Protein AF-0000000072996894 (afdb_homodimer)

Sequence (354 aa):
MKDIQVNTDSSASKKDFYEILLSQVKSICEDQTFWVTNLSNVSSVIYHGLMSLTYFQNKPINWCGFYLTDPKNNQKLILGPFQGKVACTLIPFGKGVCGAAAATRETQLVEDVHQFPGHIACDSASNSEIVVPLVKDDRVLGVLDIDCERTNGFDEEDKKGLEAIVQVIITSCEWPAMKDIQVNTDSSASKKDFYEILLSQVKSICEDQTFWVTNLSNVSSVIYHGLMSLTYFQNKPINWCGFYLTDPKNNQKLILGPFQGKVACTLIPFGKGVCGAAAATRETQLVEDVHQFPGHIACDSASNSEIVVPLVKDDRVLGVLDIDCERTNGFDEEDKKGLEAIVQVIITSCEWPA

Organism: Rhizopus oryzae (NCBI:txid64495)

Solvent-accessible surface area (backbone atoms only — not comparable to full-atom values): 18304 Å² total; per-residue (Å²): 118,81,87,63,74,68,92,82,59,37,79,53,52,66,67,59,46,36,53,50,52,41,52,30,48,49,62,65,28,70,88,41,37,57,42,61,33,44,44,21,37,44,19,20,47,52,46,56,51,50,48,53,26,53,71,22,63,77,33,37,64,58,35,20,26,33,31,26,40,26,88,89,39,84,62,25,32,26,33,36,26,37,34,48,69,67,70,66,53,71,38,45,51,59,43,20,66,62,11,36,9,53,62,70,64,37,68,37,80,37,46,42,42,90,73,39,79,70,48,61,76,80,48,88,64,49,24,9,38,42,24,40,41,36,69,55,97,94,35,66,57,22,31,41,40,37,30,13,50,31,58,58,57,70,52,72,63,51,51,54,40,52,52,54,43,47,53,52,52,63,71,38,34,58,72,84,130,119,82,87,64,74,68,90,81,58,37,78,53,51,65,68,59,47,36,54,50,50,40,51,31,49,50,62,66,28,68,88,40,37,56,42,60,33,44,43,21,37,44,18,20,46,51,45,55,50,50,49,51,25,53,72,22,63,76,34,37,66,59,34,20,25,33,32,27,39,25,91,90,40,84,63,24,31,27,34,36,25,38,32,49,69,67,71,67,53,73,37,46,52,58,43,21,65,64,11,35,9,51,61,68,64,38,68,39,80,38,46,41,43,90,74,38,80,70,48,62,77,82,48,89,64,48,24,8,37,42,24,41,42,36,69,54,95,94,35,64,57,21,30,42,40,36,29,13,50,31,58,59,57,71,52,71,63,52,51,55,40,51,51,54,42,46,51,54,52,64,73,38,33,58,74,84,131

Secondary structure (DSSP, 8-state):
---------TT--HHHHHHHHHHHHHHHHTT--BHHHHHHHHHHHHHHHHHTSHHHHHS-EEEEEEEEEETTEEEEEEEEEEEES---SEEETTSHHHHHHHHHTS-EEES-GGGSTT---S-TT--EEEEEEEEETTEEEEEEEEEESSSS---HHHHHHHHHHHHHHHHHSB---/---------TT--HHHHHHHHHHHHHHHHTT--BHHHHHHHHHHHHHHHHHTSHHHHHS-EEEEEEEEEETTEEEEEEEEEEEES---SEEETTSHHHHHHHHHTS-EEES-GGGSTT---S-TT--EEEEEEEEETTEEEEEEEEEESSSS---HHHHHHHHHHHHHHHHHSB---

Radius of gyration: 19.24 Å; Cα contacts (8 Å, |Δi|>4): 800; chains: 2; bounding box: 41×55×43 Å

Structure (mmCIF, N/CA/C/O backbone):
data_AF-0000000072996894-model_v1
#
loop_
_entity.id
_entity.type
_entity.pdbx_description
1 polymer 'GAF domain-containing protein'
#
loop_
_atom_site.group_PDB
_atom_site.id
_atom_site.type_symbol
_atom_site.label_atom_id
_atom_site.label_alt_id
_atom_site.label_comp_id
_atom_site.label_asym_id
_atom_site.label_entity_id
_atom_site.label_seq_id
_atom_site.pdbx_PDB_ins_code
_atom_site.Cartn_x
_atom_site.Cartn_y
_atom_site.Cartn_z
_atom_site.occupancy
_atom_site.B_iso_or_equiv
_atom_site.auth_seq_id
_atom_site.auth_comp_id
_atom_site.auth_asym_id
_atom_site.auth_atom_id
_atom_site.pdbx_PDB_model_num
ATOM 1 N N . MET A 1 1 ? 4.461 -12.531 14.711 1 46.5 1 MET A N 1
ATOM 2 C CA . MET A 1 1 ? 3.848 -11.234 14.445 1 46.5 1 MET A CA 1
ATOM 3 C C . MET A 1 1 ? 3.838 -10.367 15.695 1 46.5 1 MET A C 1
ATOM 5 O O . MET A 1 1 ? 3.59 -10.859 16.797 1 46.5 1 MET A O 1
ATOM 9 N N . LYS A 1 2 ? 4.547 -9.242 15.602 1 53.16 2 LYS A N 1
ATOM 10 C CA . LYS A 1 2 ? 4.57 -8.391 16.781 1 53.16 2 LYS A CA 1
ATOM 11 C C . LYS A 1 2 ? 3.162 -8.141 17.312 1 53.16 2 LYS A C 1
ATOM 13 O O . LYS A 1 2 ? 2.211 -8.039 16.531 1 53.16 2 LYS A O 1
ATOM 18 N N . ASP A 1 3 ? 2.943 -8.469 18.5 1 56.19 3 ASP A N 1
ATOM 19 C CA . ASP A 1 3 ? 1.695 -8.07 19.156 1 56.19 3 ASP A CA 1
ATOM 20 C C . ASP A 1 3 ? 1.49 -6.559 19.062 1 56.19 3 ASP A C 1
ATOM 22 O O . ASP A 1 3 ? 2.127 -5.797 19.781 1 56.19 3 ASP A O 1
ATOM 26 N N . ILE A 1 4 ? 0.851 -6.074 18.016 1 66.44 4 ILE A N 1
ATOM 27 C CA . ILE A 1 4 ? 0.62 -4.648 17.812 1 66.44 4 ILE A CA 1
ATOM 28 C C . ILE A 1 4 ? -0.694 -4.242 18.484 1 66.44 4 ILE A C 1
ATOM 30 O O . ILE A 1 4 ? -1.734 -4.859 18.25 1 66.44 4 ILE A O 1
ATOM 34 N N . GLN A 1 5 ? -0.557 -3.361 19.438 1 66.62 5 GLN A N 1
ATOM 35 C CA . GLN A 1 5 ? -1.759 -2.822 20.062 1 66.62 5 GLN A CA 1
ATOM 36 C C . GLN A 1 5 ? -2.754 -2.33 19.016 1 66.62 5 GLN A C 1
ATOM 38 O O . GLN A 1 5 ? -2.361 -1.732 18.016 1 66.62 5 GLN A O 1
ATOM 43 N N . VAL A 1 6 ? -3.953 -2.773 19.172 1 70.25 6 VAL A N 1
ATOM 44 C CA . VAL A 1 6 ? -4.977 -2.301 18.25 1 70.25 6 VAL A CA 1
ATOM 45 C C . VAL A 1 6 ? -5.984 -1.431 19 1 70.25 6 VAL A C 1
ATOM 47 O O . VAL A 1 6 ? -6.246 -1.646 20.188 1 70.25 6 VAL A O 1
ATOM 50 N N . ASN A 1 7 ? -6.277 -0.354 18.406 1 74.81 7 ASN A N 1
ATOM 51 C CA . ASN A 1 7 ? -7.348 0.464 18.953 1 74.81 7 ASN A CA 1
ATOM 52 C C . ASN A 1 7 ? -8.68 -0.283 18.969 1 74.81 7 ASN A C 1
ATOM 54 O O . ASN A 1 7 ? -9.234 -0.579 17.906 1 74.81 7 ASN A O 1
ATOM 58 N N . THR A 1 8 ? -9.172 -0.531 20.141 1 78.81 8 THR A N 1
ATOM 59 C CA . THR A 1 8 ? -10.414 -1.294 20.219 1 78.81 8 THR A CA 1
ATOM 60 C C . THR A 1 8 ? -11.578 -0.393 20.625 1 78.81 8 THR A C 1
ATOM 62 O O . THR A 1 8 ? -12.727 -0.825 20.641 1 78.81 8 THR A O 1
ATOM 65 N N . ASP A 1 9 ? -11.234 0.86 20.969 1 89.12 9 ASP A N 1
ATOM 66 C CA . ASP A 1 9 ? -12.281 1.798 21.359 1 89.12 9 ASP A CA 1
ATOM 67 C C . ASP A 1 9 ? -12.633 2.75 20.219 1 89.12 9 ASP A C 1
ATOM 69 O O . ASP A 1 9 ? -11.969 3.766 20.031 1 89.12 9 ASP A O 1
ATOM 73 N N . SER A 1 10 ? -13.734 2.51 19.609 1 92.62 10 SER A N 1
ATOM 74 C CA . SER A 1 10 ? -14.133 3.283 18.438 1 92.62 10 SER A CA 1
ATOM 75 C C . SER A 1 10 ? -14.562 4.691 18.828 1 92.62 10 SER A C 1
ATOM 77 O O . SER A 1 10 ? -14.688 5.57 17.969 1 92.62 10 SER A O 1
ATOM 79 N N . SER A 1 11 ? -14.773 4.91 20.109 1 94 11 SER A N 1
ATOM 80 C CA . SER A 1 11 ? -15.234 6.215 20.578 1 94 11 SER A CA 1
ATOM 81 C C . SER A 1 11 ? -14.117 6.973 21.281 1 94 11 SER A C 1
ATOM 83 O O . SER A 1 11 ? -14.359 7.996 21.922 1 94 11 SER A O 1
ATOM 85 N N . ALA A 1 12 ? -12.938 6.477 21.156 1 93.69 12 ALA A N 1
ATOM 86 C CA . ALA A 1 12 ? -11.805 7.137 21.797 1 93.69 12 ALA A CA 1
ATOM 87 C C . ALA A 1 12 ? -11.648 8.57 21.281 1 93.69 12 ALA A C 1
ATOM 89 O O . ALA A 1 12 ? -12 8.875 20.141 1 93.69 12 ALA A O 1
ATOM 90 N N . SER A 1 13 ? -11.195 9.406 22.203 1 96.06 13 SER A N 1
ATOM 91 C CA . SER A 1 13 ? -10.797 10.727 21.734 1 96.06 13 SER A CA 1
ATOM 92 C C . SER A 1 13 ? -9.656 10.633 20.719 1 96.06 13 SER A C 1
ATOM 94 O O . SER A 1 13 ? -8.875 9.68 20.75 1 96.06 13 SER A O 1
ATOM 96 N N . LYS A 1 14 ? -9.516 11.594 19.875 1 96.5 14 LYS A N 1
ATOM 97 C CA . LYS A 1 14 ? -8.414 11.594 18.922 1 96.5 14 LYS A CA 1
ATOM 98 C C . LYS A 1 14 ? -7.062 11.602 19.641 1 96.5 14 LYS A C 1
ATOM 100 O O . LYS A 1 14 ? -6.113 10.961 19.172 1 96.5 14 LYS A O 1
ATOM 105 N N . LYS A 1 15 ? -7.031 12.344 20.656 1 96.69 15 LYS A N 1
ATOM 106 C CA . LYS A 1 15 ? -5.793 12.383 21.438 1 96.69 15 LYS A CA 1
ATOM 107 C C . LYS A 1 15 ? -5.387 10.984 21.891 1 96.69 15 LYS A C 1
ATOM 109 O O . LYS A 1 15 ? -4.246 10.562 21.688 1 96.69 15 LYS A O 1
ATOM 114 N N . ASP A 1 16 ? -6.32 10.242 22.484 1 96.75 16 ASP A N 1
ATOM 115 C CA . ASP A 1 16 ? -6.059 8.883 22.953 1 96.75 16 ASP A CA 1
ATOM 116 C C . ASP A 1 16 ? -5.742 7.949 21.781 1 96.75 16 ASP A C 1
ATOM 118 O O . ASP A 1 16 ? -4.836 7.121 21.875 1 96.75 16 ASP A O 1
ATOM 122 N N . PHE A 1 17 ? -6.496 8.133 20.797 1 97.25 17 PHE A N 1
ATOM 123 C CA . PHE A 1 17 ? -6.305 7.328 19.594 1 97.25 17 PHE A CA 1
ATOM 124 C C . PHE A 1 17 ? -4.883 7.477 19.062 1 97.25 17 PHE A C 1
ATOM 126 O O . PHE A 1 17 ? -4.215 6.477 18.781 1 97.25 17 PHE A O 1
ATOM 133 N N . TYR A 1 18 ? -4.398 8.672 18.922 1 98.12 18 TYR A N 1
ATOM 134 C CA . TYR A 1 18 ? -3.098 8.914 18.312 1 98.12 18 TYR A CA 1
ATOM 135 C C . TYR A 1 18 ? -1.969 8.469 19.234 1 98.12 18 TYR A C 1
ATOM 137 O O . TYR A 1 18 ? -0.88 8.125 18.766 1 98.12 18 TYR A O 1
ATOM 145 N N . GLU A 1 19 ? -2.217 8.469 20.516 1 97.38 19 GLU A N 1
ATOM 146 C CA . GLU A 1 19 ? -1.221 7.926 21.438 1 97.38 19 GLU A CA 1
ATOM 147 C C . GLU A 1 19 ? -1.005 6.434 21.203 1 97.38 19 GLU A C 1
ATOM 149 O O . GLU A 1 19 ? 0.135 5.965 21.156 1 97.38 19 GLU A O 1
ATOM 154 N N . ILE A 1 20 ? -2.076 5.758 21.062 1 96.81 20 ILE A N 1
ATOM 155 C CA . ILE A 1 20 ? -2.006 4.32 20.797 1 96.81 20 ILE A CA 1
ATOM 156 C C . ILE A 1 20 ? -1.419 4.07 19.422 1 96.81 20 ILE A C 1
ATOM 158 O O . ILE A 1 20 ? -0.559 3.201 19.25 1 96.81 20 ILE A O 1
ATOM 162 N N . LEU A 1 21 ? -1.89 4.832 18.438 1 97.69 21 LEU A N 1
ATOM 163 C CA . LEU A 1 21 ? -1.396 4.688 17.062 1 97.69 21 LEU A CA 1
ATOM 164 C C . LEU A 1 21 ? 0.109 4.93 17 1 97.69 21 LEU A C 1
ATOM 166 O O . LEU A 1 21 ? 0.827 4.219 16.297 1 97.69 21 LEU A O 1
ATOM 170 N N . LEU A 1 22 ? 0.568 5.941 17.703 1 98 22 LEU A N 1
ATOM 171 C CA . LEU A 1 22 ? 1.994 6.246 17.75 1 98 22 LEU A CA 1
ATOM 172 C C . LEU A 1 22 ? 2.783 5.062 18.297 1 98 22 LEU A C 1
ATOM 174 O O . LEU A 1 22 ? 3.842 4.715 17.766 1 98 22 LEU A O 1
ATOM 178 N N . SER A 1 23 ? 2.242 4.488 19.328 1 97.19 23 SER A N 1
ATOM 179 C CA . SER A 1 23 ? 2.887 3.318 19.922 1 97.19 23 SER A CA 1
ATOM 180 C C . SER A 1 23 ? 2.951 2.164 18.922 1 97.19 23 SER A C 1
ATOM 182 O O . SER A 1 23 ? 3.959 1.461 18.844 1 97.19 23 SER A O 1
ATOM 184 N N . GLN A 1 24 ? 1.914 1.978 18.188 1 95.81 24 GLN A N 1
ATOM 185 C CA . GLN A 1 24 ? 1.884 0.942 17.172 1 95.81 24 GLN A CA 1
ATOM 186 C C . GLN A 1 24 ? 2.957 1.185 16.109 1 95.81 24 GLN A C 1
ATOM 188 O O . GLN A 1 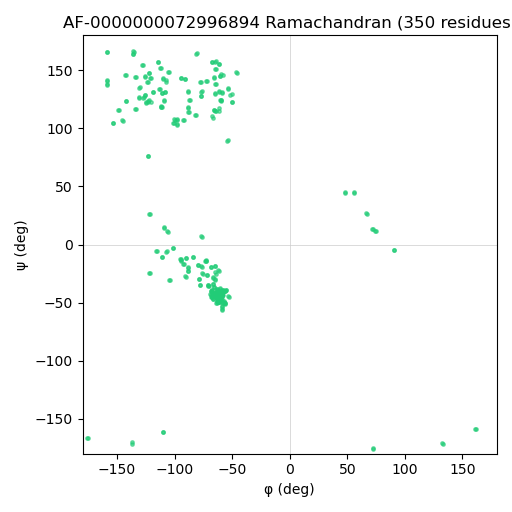24 ? 3.684 0.263 15.727 1 95.81 24 GLN A O 1
ATOM 193 N N . VAL A 1 25 ? 3.037 2.383 15.656 1 97.31 25 VAL A N 1
ATOM 194 C CA . VAL A 1 25 ? 3.992 2.74 14.617 1 97.31 25 VAL A CA 1
ATOM 195 C C . VAL A 1 25 ? 5.418 2.551 15.133 1 97.31 25 VAL A C 1
ATOM 197 O O . VAL A 1 25 ? 6.281 2.047 14.406 1 97.31 25 VAL A O 1
ATOM 200 N N . LYS A 1 26 ? 5.676 2.936 16.375 1 97.31 26 LYS A N 1
ATOM 201 C CA . LYS A 1 26 ? 6.992 2.719 16.969 1 97.31 26 LYS A CA 1
ATOM 202 C C . LYS A 1 26 ? 7.352 1.235 16.984 1 97.31 26 LYS A C 1
ATOM 204 O O . LYS A 1 26 ? 8.492 0.867 16.688 1 97.31 26 LYS A O 1
ATOM 209 N N . SER A 1 27 ? 6.395 0.439 17.312 1 94.88 27 SER A N 1
ATOM 210 C CA . SER A 1 27 ? 6.613 -1.003 17.344 1 94.88 27 SER A CA 1
ATOM 211 C C . SER A 1 27 ? 6.906 -1.549 15.953 1 94.88 27 SER A C 1
ATOM 213 O O . SER A 1 27 ? 7.793 -2.391 15.781 1 94.88 27 SER A O 1
ATOM 215 N N . ILE A 1 28 ? 6.227 -1.102 15.016 1 92.88 28 ILE A N 1
ATOM 216 C CA . ILE A 1 28 ? 6.371 -1.528 13.625 1 92.88 28 ILE A CA 1
ATOM 217 C C . ILE A 1 28 ? 7.762 -1.162 13.109 1 92.88 28 ILE A C 1
ATOM 219 O O . ILE A 1 28 ? 8.406 -1.959 12.43 1 92.88 28 ILE A O 1
ATOM 223 N N . CYS A 1 29 ? 8.266 -0.019 13.5 1 95.44 29 CYS A N 1
ATOM 224 C CA . CYS A 1 29 ? 9.484 0.528 12.914 1 95.44 29 CYS A CA 1
ATOM 225 C C . CYS A 1 29 ? 10.711 0.152 13.742 1 95.44 29 CYS A C 1
ATOM 227 O O . CYS A 1 29 ? 11.844 0.411 13.336 1 95.44 29 CYS A O 1
ATOM 229 N N . GLU A 1 30 ? 10.562 -0.318 14.938 1 93.19 30 GLU A N 1
ATOM 230 C CA . GLU A 1 30 ? 11.648 -0.517 15.891 1 93.19 30 GLU A CA 1
ATOM 231 C C . GLU A 1 30 ? 12.727 -1.428 15.312 1 93.19 30 GLU A C 1
ATOM 233 O O . GLU A 1 30 ? 13.922 -1.15 15.453 1 93.19 30 GLU A O 1
ATOM 238 N N . ASP A 1 31 ? 12.469 -2.506 14.586 1 89.44 31 ASP A N 1
ATOM 239 C CA . ASP A 1 31 ? 13.5 -3.432 14.141 1 89.44 31 ASP A CA 1
ATOM 240 C C . ASP A 1 31 ? 13.516 -3.543 12.617 1 89.44 31 ASP A C 1
ATOM 242 O O . ASP A 1 31 ? 13.906 -4.57 12.062 1 89.44 31 ASP A O 1
ATOM 246 N N . GLN A 1 32 ? 13.094 -2.553 12.023 1 93.75 32 GLN A N 1
ATOM 247 C CA . GLN A 1 32 ? 13.055 -2.514 10.562 1 93.75 32 GLN A CA 1
ATOM 248 C C . GLN A 1 32 ? 13.406 -1.124 10.047 1 93.75 32 GLN A C 1
ATOM 250 O O . GLN A 1 32 ? 12.742 -0.143 10.383 1 93.75 32 GLN A O 1
ATOM 255 N N . THR A 1 33 ? 14.445 -1.079 9.195 1 96.31 33 THR A N 1
ATOM 256 C CA . THR A 1 33 ? 14.891 0.231 8.734 1 96.31 33 THR A CA 1
ATOM 257 C C . THR A 1 33 ? 14.57 0.424 7.254 1 96.31 33 THR A C 1
ATOM 259 O O . THR A 1 33 ? 14.695 1.531 6.727 1 96.31 33 THR A O 1
ATOM 262 N N . PHE A 1 34 ? 14.172 -0.641 6.578 1 97.12 34 PHE A N 1
ATOM 263 C CA . PHE A 1 34 ? 13.836 -0.533 5.16 1 97.12 34 PHE A CA 1
ATOM 264 C C . PHE A 1 34 ? 12.609 0.345 4.961 1 97.12 34 PHE A C 1
ATOM 266 O O . PHE A 1 34 ? 11.5 -0.027 5.355 1 97.12 34 PHE A O 1
ATOM 273 N N . TRP A 1 35 ? 12.75 1.464 4.305 1 97.62 35 TRP A N 1
ATOM 274 C CA . TRP A 1 35 ? 11.758 2.531 4.281 1 97.62 35 TRP A CA 1
ATOM 275 C C . TRP A 1 35 ? 10.492 2.078 3.562 1 97.62 35 TRP A C 1
ATOM 277 O O . TRP A 1 35 ? 9.383 2.447 3.955 1 97.62 35 TRP A O 1
ATOM 287 N N . VAL A 1 36 ? 10.625 1.239 2.535 1 98.25 36 VAL A N 1
ATOM 288 C CA . VAL A 1 36 ? 9.453 0.791 1.796 1 98.25 36 VAL A CA 1
ATOM 289 C C . VAL A 1 36 ? 8.547 -0.026 2.713 1 98.25 36 VAL A C 1
ATOM 291 O O . VAL A 1 36 ? 7.332 0.194 2.752 1 98.25 36 VAL A O 1
ATOM 294 N N . THR A 1 37 ? 9.125 -0.938 3.482 1 98.19 37 THR A N 1
ATOM 295 C CA . THR A 1 37 ? 8.391 -1.792 4.406 1 98.19 37 THR A CA 1
ATOM 296 C C . THR A 1 37 ? 7.695 -0.955 5.477 1 98.19 37 THR A C 1
ATOM 298 O O . THR A 1 37 ? 6.508 -1.141 5.742 1 98.19 37 THR A O 1
ATOM 301 N N . ASN A 1 38 ? 8.445 -0.043 6.043 1 98.12 38 ASN A N 1
ATOM 302 C CA . ASN A 1 38 ? 7.895 0.783 7.113 1 98.12 38 ASN A CA 1
ATOM 303 C C . ASN A 1 38 ? 6.746 1.655 6.609 1 98.12 38 ASN A C 1
ATOM 305 O O . ASN A 1 38 ? 5.695 1.731 7.25 1 98.12 38 ASN A O 1
ATOM 309 N N . LEU A 1 39 ? 6.926 2.287 5.445 1 98.69 39 LEU A N 1
ATOM 310 C CA . LEU A 1 39 ? 5.875 3.137 4.895 1 98.69 39 LEU A CA 1
ATOM 311 C C . LEU A 1 39 ? 4.648 2.312 4.523 1 98.69 39 LEU A C 1
ATOM 313 O O . LEU A 1 39 ? 3.514 2.771 4.68 1 98.69 39 LEU A O 1
ATOM 317 N N . SER A 1 40 ? 4.832 1.076 4.004 1 98.62 40 SER A N 1
ATOM 318 C CA . SER A 1 40 ? 3.725 0.196 3.65 1 98.62 40 SER A CA 1
ATOM 319 C C . SER A 1 40 ? 2.895 -0.166 4.879 1 98.62 40 SER A C 1
ATOM 321 O O . SER A 1 40 ? 1.671 -0.011 4.875 1 98.62 40 SER A O 1
ATOM 323 N N . ASN A 1 41 ? 3.539 -0.586 5.934 1 97.5 41 ASN A N 1
ATOM 324 C CA . ASN A 1 41 ? 2.826 -0.955 7.152 1 97.5 41 ASN A CA 1
ATOM 325 C C . ASN A 1 41 ? 2.205 0.264 7.828 1 97.5 41 ASN A C 1
ATOM 327 O O . ASN A 1 41 ? 1.087 0.192 8.344 1 97.5 41 ASN A O 1
ATOM 331 N N . VAL A 1 42 ? 2.928 1.36 7.84 1 98.25 42 VAL A N 1
ATOM 332 C CA . VAL A 1 42 ? 2.424 2.543 8.531 1 98.25 42 VAL A CA 1
ATOM 333 C C . VAL A 1 42 ? 1.191 3.078 7.805 1 98.25 42 VAL A C 1
ATOM 335 O O . VAL A 1 42 ? 0.217 3.484 8.438 1 98.25 42 VAL A O 1
ATOM 338 N N . SER A 1 43 ? 1.231 3.127 6.434 1 98.56 43 SER A N 1
ATOM 339 C CA . SER A 1 43 ? 0.039 3.547 5.707 1 98.56 43 SER A CA 1
ATOM 340 C C . SER A 1 43 ? -1.165 2.688 6.074 1 98.56 43 SER A C 1
ATOM 342 O O . SER A 1 43 ? -2.273 3.199 6.238 1 98.56 43 SER A O 1
ATOM 344 N N . SER A 1 44 ? -0.918 1.393 6.238 1 97.56 44 SER A N 1
ATOM 345 C CA . SER A 1 44 ? -1.978 0.456 6.598 1 97.56 44 SER A CA 1
ATOM 346 C C . SER A 1 44 ? -2.506 0.732 8 1 97.56 44 SER A C 1
ATOM 348 O O . SER A 1 44 ? -3.717 0.844 8.203 1 97.56 44 SER A O 1
ATOM 350 N N . VAL A 1 45 ? -1.643 0.908 8.922 1 97.19 45 VAL A N 1
ATOM 351 C CA . VAL A 1 45 ? -2.02 1.085 10.32 1 97.19 45 VAL A CA 1
ATOM 352 C C . VAL A 1 45 ? -2.775 2.4 10.492 1 97.19 45 VAL A C 1
ATOM 354 O O . VAL A 1 45 ? -3.771 2.463 11.219 1 97.19 45 VAL A O 1
ATOM 357 N N . ILE A 1 46 ? -2.312 3.447 9.844 1 98.5 46 ILE A N 1
ATOM 358 C CA . ILE A 1 46 ? -2.996 4.734 9.914 1 98.5 46 ILE A CA 1
ATOM 359 C C . ILE A 1 46 ? -4.391 4.613 9.312 1 98.5 46 ILE A C 1
ATOM 361 O O . ILE A 1 46 ? -5.383 4.988 9.938 1 98.5 46 ILE A O 1
ATOM 365 N N . TYR A 1 47 ? -4.492 4.062 8.125 1 98.12 47 TYR A N 1
ATOM 366 C CA . TYR A 1 47 ? -5.734 3.959 7.371 1 98.12 47 TYR A CA 1
ATOM 367 C C . TYR A 1 47 ? -6.789 3.182 8.156 1 98.12 47 TYR A C 1
ATOM 369 O O . TYR A 1 47 ? -7.875 3.697 8.43 1 98.12 47 TYR A O 1
ATOM 377 N N . HIS A 1 48 ? -6.402 1.985 8.523 1 96.62 48 HIS A N 1
ATOM 378 C CA . HIS A 1 48 ? -7.348 1.124 9.227 1 96.62 48 HIS A CA 1
ATOM 379 C C . HIS A 1 48 ? -7.621 1.638 10.641 1 96.62 48 HIS A C 1
ATOM 381 O O . HIS A 1 48 ? -8.734 1.492 11.148 1 96.62 48 HIS A O 1
ATOM 387 N N . GLY A 1 49 ? -6.605 2.201 11.281 1 96.88 49 GLY A N 1
ATOM 388 C CA . GLY A 1 49 ? -6.805 2.826 12.578 1 96.88 49 GLY A CA 1
ATOM 389 C C . GLY A 1 49 ? -7.824 3.949 12.555 1 96.88 49 GLY A C 1
ATOM 390 O O . GLY A 1 49 ? -8.781 3.947 13.328 1 96.88 49 GLY A O 1
ATOM 391 N N . LEU A 1 50 ? -7.633 4.914 11.648 1 97.81 50 LEU A N 1
ATOM 392 C CA . LEU A 1 50 ? -8.562 6.031 11.539 1 97.81 50 LEU A CA 1
ATOM 393 C C . LEU A 1 50 ? -9.977 5.539 11.234 1 97.81 50 LEU A C 1
ATOM 395 O O . LEU A 1 50 ? -10.945 6.008 11.836 1 97.81 50 LEU A O 1
ATOM 399 N N . MET A 1 51 ? -10.078 4.555 10.375 1 96.06 51 MET A N 1
ATOM 400 C CA . MET A 1 51 ? -11.375 4.043 9.945 1 96.06 51 MET A CA 1
ATOM 401 C C . MET A 1 51 ? -12.086 3.326 11.094 1 96.06 51 MET A C 1
ATOM 403 O O . MET A 1 51 ? -13.289 3.088 11.023 1 96.06 51 MET A O 1
ATOM 407 N N . SER A 1 52 ? -11.352 2.926 12.102 1 95.44 52 SER A N 1
ATOM 408 C CA . SER A 1 52 ? -11.945 2.236 13.242 1 95.44 52 SER A CA 1
ATOM 409 C C . SER A 1 52 ? -12.664 3.213 14.164 1 95.44 52 SER A C 1
ATOM 411 O O . SER A 1 52 ? -13.453 2.803 15.023 1 95.44 52 SER A O 1
ATOM 413 N N . LEU A 1 53 ? -12.375 4.516 14.086 1 96.62 53 LEU A N 1
ATOM 414 C CA . LEU A 1 53 ? -13.008 5.539 14.914 1 96.62 53 LEU A CA 1
ATOM 415 C C . LEU A 1 53 ? -14.414 5.863 14.398 1 96.62 53 LEU A C 1
ATOM 417 O O . LEU A 1 53 ? -14.617 5.977 13.188 1 96.62 53 LEU A O 1
ATOM 421 N N . THR A 1 54 ? -15.328 6.039 15.312 1 96.75 54 THR A N 1
ATOM 422 C CA . THR A 1 54 ? -16.688 6.422 14.953 1 96.75 54 THR A CA 1
ATOM 423 C C . THR A 1 54 ? -16.688 7.711 14.141 1 96.75 54 THR A C 1
ATOM 425 O O . THR A 1 54 ? -17.469 7.848 13.195 1 96.75 54 THR A O 1
ATOM 428 N N . TYR A 1 55 ? -15.852 8.609 14.523 1 96.25 55 TYR A N 1
ATOM 429 C CA . TYR A 1 55 ? -15.758 9.875 13.797 1 96.25 55 TYR A CA 1
ATOM 430 C C . TYR A 1 55 ? -15.516 9.641 12.312 1 96.25 55 TYR A C 1
ATOM 432 O O . TYR A 1 55 ? -16.219 10.188 11.469 1 96.25 55 TYR A O 1
ATOM 440 N N . PHE A 1 56 ? -14.648 8.766 11.984 1 96.94 56 PHE A N 1
ATOM 441 C CA . PHE A 1 56 ? -14.25 8.57 10.602 1 96.94 56 PHE A CA 1
ATOM 442 C C . PHE A 1 56 ? -15.141 7.531 9.922 1 96.94 56 PHE A C 1
ATOM 444 O O . PHE A 1 56 ? -15.102 7.371 8.703 1 96.94 56 PHE A O 1
ATOM 451 N N . GLN A 1 57 ? -15.883 6.867 10.656 1 95.38 57 GLN A N 1
ATOM 452 C CA . GLN A 1 57 ? -16.953 6.082 10.047 1 95.38 57 GLN A CA 1
ATOM 453 C C . GLN A 1 57 ? -18 6.984 9.414 1 95.38 57 GLN A C 1
ATOM 455 O O . GLN A 1 57 ? -18.625 6.613 8.414 1 95.38 57 GLN A O 1
ATOM 460 N N . ASN A 1 58 ? -18.141 8.188 9.961 1 95.94 58 ASN A N 1
ATOM 461 C CA . ASN A 1 58 ? -19.078 9.172 9.438 1 95.94 58 ASN A CA 1
ATOM 462 C C . ASN A 1 58 ? -18.422 10.078 8.398 1 95.94 58 ASN A C 1
ATOM 464 O O . ASN A 1 58 ? -19.109 10.664 7.555 1 95.94 58 ASN A O 1
ATOM 468 N N . LYS A 1 59 ? -17.125 10.258 8.5 1 97.25 59 LYS A N 1
ATOM 469 C CA . LYS A 1 59 ? -16.297 10.961 7.531 1 97.25 59 LYS A CA 1
ATOM 470 C C . LYS A 1 59 ? -15.172 10.07 7.027 1 97.25 59 LYS A C 1
ATOM 472 O O . LYS A 1 59 ? -14 10.297 7.352 1 97.25 59 LYS A O 1
ATOM 477 N N . PRO A 1 60 ? -15.469 9.172 6.188 1 97 60 PRO A N 1
ATOM 478 C CA . PRO A 1 60 ? -14.547 8.078 5.852 1 97 60 PRO A CA 1
ATOM 479 C C . PRO A 1 60 ? -13.273 8.57 5.176 1 97 60 PRO A C 1
ATOM 481 O O . PRO A 1 60 ? -13.32 9.461 4.324 1 97 60 PRO A O 1
ATOM 484 N N . ILE A 1 61 ? -12.227 7.961 5.613 1 97.31 61 ILE A N 1
ATOM 485 C CA . ILE A 1 61 ? -10.953 8.109 4.922 1 97.31 61 ILE A CA 1
ATOM 486 C C . ILE A 1 61 ? -10.945 7.258 3.654 1 97.31 61 ILE A C 1
ATOM 488 O O . ILE A 1 61 ? -11.32 6.082 3.688 1 97.31 61 ILE A O 1
ATOM 492 N N . ASN A 1 62 ? -10.555 7.852 2.535 1 95.88 62 ASN A N 1
ATOM 493 C CA . ASN A 1 62 ? -10.57 7.055 1.314 1 95.88 62 ASN A CA 1
ATOM 494 C C . ASN A 1 62 ? -9.164 6.852 0.756 1 95.88 62 ASN A C 1
ATOM 496 O O . ASN A 1 62 ? -8.969 6.078 -0.182 1 95.88 62 ASN A O 1
ATOM 500 N N . TRP A 1 63 ? -8.203 7.504 1.381 1 97.62 63 TRP A N 1
ATOM 501 C CA . TRP A 1 63 ? -6.832 7.336 0.905 1 97.62 63 TRP A CA 1
ATOM 502 C C . TRP A 1 63 ? -5.828 7.695 1.996 1 97.62 63 TRP A C 1
ATOM 504 O O . TRP A 1 63 ? -6.008 8.688 2.711 1 97.62 63 TRP A O 1
ATOM 514 N N . CYS A 1 64 ? -4.777 6.953 2.164 1 98.38 64 CYS A N 1
ATOM 515 C CA . CYS A 1 64 ? -3.682 7.191 3.096 1 98.38 64 CYS A CA 1
ATOM 516 C C . CYS A 1 64 ? -2.369 6.645 2.547 1 98.38 64 CYS A C 1
ATOM 518 O O . CYS A 1 64 ? -2.238 5.441 2.328 1 98.38 64 CYS A O 1
ATOM 520 N N . GLY A 1 65 ? -1.474 7.512 2.316 1 98.5 65 GLY A N 1
ATOM 521 C CA . GLY A 1 65 ? -0.21 7 1.81 1 98.5 65 GLY A CA 1
ATOM 522 C C . GLY A 1 65 ? 0.848 8.078 1.65 1 98.5 65 GLY A C 1
ATOM 523 O O . GLY A 1 65 ? 0.746 9.148 2.25 1 98.5 65 GLY A O 1
ATOM 524 N N . PHE A 1 66 ? 1.871 7.715 0.946 1 98.81 66 PHE A N 1
ATOM 525 C CA . PHE A 1 66 ? 3.066 8.547 0.891 1 98.81 66 PHE A CA 1
ATOM 526 C C . PHE A 1 66 ? 3.41 8.906 -0.55 1 98.81 66 PHE A C 1
ATOM 528 O O . PHE A 1 66 ? 3.258 8.078 -1.454 1 98.81 66 PHE A O 1
ATOM 535 N N . TYR A 1 67 ? 3.781 10.039 -0.738 1 98.38 67 TYR A N 1
ATOM 536 C CA . TYR A 1 67 ? 4.59 10.438 -1.883 1 98.38 67 TYR A CA 1
ATOM 537 C C . TYR A 1 67 ? 6.023 10.734 -1.459 1 98.38 67 TYR A C 1
ATOM 539 O O . TYR A 1 67 ? 6.258 11.328 -0.402 1 98.38 67 TYR A O 1
ATOM 547 N N . LEU A 1 68 ? 6.918 10.352 -2.275 1 98.44 68 LEU A N 1
ATOM 548 C CA . LEU A 1 68 ? 8.336 10.547 -1.983 1 98.44 68 LEU A CA 1
ATOM 549 C C . LEU A 1 68 ? 8.953 11.547 -2.951 1 98.44 68 LEU A C 1
ATOM 551 O O . LEU A 1 68 ? 8.469 11.719 -4.074 1 98.44 68 LEU A O 1
ATOM 555 N N . THR A 1 69 ? 9.969 12.227 -2.482 1 98.19 69 THR A N 1
ATOM 556 C CA . THR A 1 69 ? 10.75 12.992 -3.449 1 98.19 69 THR A CA 1
ATOM 557 C C . THR A 1 69 ? 11.344 12.07 -4.512 1 98.19 69 THR A C 1
ATOM 559 O O . THR A 1 69 ? 12.008 11.078 -4.188 1 98.19 69 THR A O 1
ATOM 562 N N . ASP A 1 70 ? 11.031 12.406 -5.746 1 96.75 70 ASP A N 1
ATOM 563 C CA . ASP A 1 70 ? 11.484 11.602 -6.875 1 96.75 70 ASP A CA 1
ATOM 564 C C . ASP A 1 70 ? 13.008 11.547 -6.93 1 96.75 70 ASP A C 1
ATOM 566 O O . ASP A 1 70 ? 13.672 12.578 -7.027 1 96.75 70 ASP A O 1
ATOM 570 N N . PRO A 1 71 ? 13.508 10.344 -6.922 1 92.31 71 PRO A N 1
ATOM 571 C CA . PRO A 1 71 ? 14.969 10.234 -6.977 1 92.31 71 PRO A CA 1
ATOM 572 C C . PRO A 1 71 ? 15.555 10.812 -8.266 1 92.31 71 PRO A C 1
ATOM 574 O O . PRO A 1 71 ? 16.719 11.203 -8.289 1 92.31 71 PRO A O 1
ATOM 577 N N . LYS A 1 72 ? 14.781 10.906 -9.281 1 94.44 72 LYS A N 1
ATOM 578 C CA . LYS A 1 72 ? 15.266 11.391 -10.57 1 94.44 72 LYS A CA 1
ATOM 579 C C . LYS A 1 72 ? 15.055 12.898 -10.703 1 94.44 72 LYS A C 1
ATOM 581 O O . LYS A 1 72 ? 15.617 13.523 -11.609 1 94.44 72 LYS A O 1
ATOM 586 N N . ASN A 1 73 ? 14.234 13.453 -9.906 1 96.38 73 ASN A N 1
ATOM 587 C CA . ASN A 1 73 ? 13.898 14.867 -9.93 1 96.38 73 ASN A CA 1
ATOM 588 C C . ASN A 1 73 ? 13.453 15.359 -8.555 1 96.38 73 ASN A C 1
ATOM 590 O O . ASN A 1 73 ? 12.305 15.164 -8.156 1 96.38 73 ASN A O 1
ATOM 594 N N . ASN A 1 74 ? 14.305 16.062 -7.895 1 96.06 74 ASN A N 1
ATOM 595 C CA . ASN A 1 74 ? 14.062 16.422 -6.496 1 96.06 74 ASN A CA 1
ATOM 596 C C . ASN A 1 74 ? 13.047 17.547 -6.371 1 96.06 74 ASN A C 1
ATOM 598 O O . ASN A 1 74 ? 12.812 18.062 -5.273 1 96.06 74 ASN A O 1
ATOM 602 N N . GLN A 1 75 ? 12.414 17.969 -7.461 1 97.56 75 GLN A N 1
ATOM 603 C CA . GLN A 1 75 ? 11.359 18.969 -7.441 1 97.56 75 GLN A CA 1
ATOM 604 C C . GLN A 1 75 ? 10 18.344 -7.75 1 97.56 75 GLN A C 1
ATOM 606 O O . GLN A 1 75 ? 9.055 19.047 -8.117 1 97.56 75 GLN A O 1
ATOM 611 N N . LYS A 1 76 ? 10 17.031 -7.668 1 97.88 76 LYS A N 1
ATOM 612 C CA . LYS A 1 76 ? 8.766 16.297 -7.879 1 97.88 76 LYS A CA 1
ATOM 613 C C . LYS A 1 76 ? 8.57 15.234 -6.809 1 97.88 76 LYS A C 1
ATOM 615 O O . LYS A 1 76 ? 9.539 14.664 -6.305 1 97.88 76 LYS A O 1
ATOM 620 N N . LEU A 1 77 ? 7.344 15.078 -6.48 1 97.69 77 LEU A N 1
ATOM 621 C CA . LEU A 1 77 ? 6.926 13.93 -5.676 1 97.69 77 LEU A CA 1
ATOM 622 C C . LEU A 1 77 ? 6.527 12.758 -6.562 1 97.69 77 LEU A C 1
ATOM 624 O O . LEU A 1 77 ? 5.918 12.953 -7.617 1 97.69 77 LEU A O 1
ATOM 628 N N . ILE A 1 78 ? 6.863 11.586 -6.129 1 97.81 78 ILE A N 1
ATOM 629 C CA . ILE A 1 78 ? 6.477 10.359 -6.82 1 97.81 78 ILE A CA 1
ATOM 630 C C . ILE A 1 78 ? 5.754 9.43 -5.852 1 97.81 78 ILE A C 1
ATOM 632 O O . ILE A 1 78 ? 6.121 9.336 -4.676 1 97.81 78 ILE A O 1
ATOM 636 N N . LEU A 1 79 ? 4.797 8.734 -6.363 1 97.81 79 LEU A N 1
ATOM 637 C CA . LEU A 1 79 ? 3.904 7.941 -5.527 1 97.81 79 LEU A CA 1
ATOM 638 C C . LEU A 1 79 ? 4.668 6.812 -4.844 1 97.81 79 LEU A C 1
ATOM 640 O O . LEU A 1 79 ? 5.441 6.102 -5.484 1 97.81 79 LEU A O 1
ATOM 644 N N . GLY A 1 80 ? 4.48 6.688 -3.498 1 98.5 80 GLY A N 1
ATOM 645 C CA . GLY A 1 80 ? 4.953 5.57 -2.697 1 98.5 80 GLY A CA 1
ATOM 646 C C . GLY A 1 80 ? 3.832 4.684 -2.186 1 98.5 80 GLY A C 1
ATOM 647 O O . GLY A 1 80 ? 2.738 4.668 -2.754 1 98.5 80 GLY A O 1
ATOM 648 N N . PRO A 1 81 ? 4.066 3.875 -1.156 1 98.75 81 PRO A N 1
ATOM 649 C CA . PRO A 1 81 ? 3.059 2.961 -0.613 1 98.75 81 PRO A CA 1
ATOM 650 C C . PRO A 1 81 ? 1.823 3.691 -0.091 1 98.75 81 PRO A C 1
ATOM 652 O O . PRO A 1 81 ? 1.938 4.785 0.467 1 98.75 81 PRO A O 1
ATOM 655 N N . PHE A 1 82 ? 0.645 3.037 -0.268 1 98.5 82 PHE A N 1
ATOM 656 C CA . PHE A 1 82 ? -0.59 3.658 0.197 1 98.5 82 PHE A CA 1
ATOM 657 C C . PHE A 1 82 ? -1.684 2.613 0.387 1 98.5 82 PHE A C 1
ATOM 659 O O . PHE A 1 82 ? -1.512 1.452 0.011 1 98.5 82 PHE A O 1
ATOM 666 N N . GLN A 1 83 ? -2.699 2.986 1.045 1 98.31 83 GLN A N 1
ATOM 667 C CA . GLN A 1 83 ? -3.99 2.311 1.104 1 98.31 83 GLN A CA 1
ATOM 668 C C . GLN A 1 83 ? -5.07 3.129 0.403 1 98.31 83 GLN A C 1
ATOM 670 O O . GLN A 1 83 ? -5.219 4.324 0.663 1 98.31 83 GLN A O 1
ATOM 675 N N . GLY A 1 84 ? -5.816 2.533 -0.452 1 96.94 84 GLY A N 1
ATOM 676 C CA . GLY A 1 84 ? -6.836 3.23 -1.222 1 96.94 84 GLY A CA 1
ATOM 677 C C . GLY A 1 84 ? -6.793 2.904 -2.703 1 96.94 84 GLY A C 1
ATOM 678 O O . GLY A 1 84 ? -6.102 1.972 -3.119 1 96.94 84 GLY A O 1
ATOM 679 N N . LYS A 1 85 ? -7.547 3.627 -3.475 1 94.88 85 LYS A N 1
ATOM 680 C CA . LYS A 1 85 ? -7.609 3.373 -4.91 1 94.88 85 LYS A CA 1
ATOM 681 C C . LYS A 1 85 ? -6.426 4.008 -5.633 1 94.88 85 LYS A C 1
ATOM 683 O O . LYS A 1 85 ? -5.695 4.812 -5.051 1 94.88 85 LYS A O 1
ATOM 688 N N . VAL A 1 86 ? -6.23 3.586 -6.809 1 93.94 86 VAL A N 1
ATOM 689 C CA . VAL A 1 86 ? -5.121 4.008 -7.656 1 93.94 86 VAL A CA 1
ATOM 690 C C . VAL A 1 86 ? -4.98 5.527 -7.605 1 93.94 86 VAL A C 1
ATOM 692 O O . VAL A 1 86 ? -5.98 6.246 -7.539 1 93.94 86 VAL A O 1
ATOM 695 N N . ALA A 1 87 ? -3.781 5.965 -7.727 1 90.44 87 ALA A N 1
ATOM 696 C CA . ALA A 1 87 ? -3.512 7.395 -7.582 1 90.44 87 ALA A CA 1
ATOM 697 C C . ALA A 1 87 ? -2.57 7.887 -8.68 1 90.44 87 ALA A C 1
ATOM 699 O O . ALA A 1 87 ? -1.913 7.09 -9.352 1 90.44 87 ALA A O 1
ATOM 700 N N . CYS A 1 88 ? -2.553 9.211 -8.758 1 90.12 88 CYS A N 1
ATOM 701 C CA . CYS A 1 88 ? -1.581 9.82 -9.656 1 90.12 88 CYS A CA 1
ATOM 702 C C . CYS A 1 88 ? -0.157 9.531 -9.195 1 90.12 88 CYS A C 1
ATOM 704 O O . CYS A 1 88 ? 0.091 9.359 -8 1 90.12 88 CYS A O 1
ATOM 706 N N . THR A 1 89 ? 0.738 9.633 -10.18 1 93.38 89 THR A N 1
ATOM 707 C CA . THR A 1 89 ? 2.059 9.086 -9.883 1 93.38 89 THR A CA 1
ATOM 708 C C . THR A 1 89 ? 3.059 10.211 -9.609 1 93.38 89 THR A C 1
ATOM 710 O O . THR A 1 89 ? 4.027 10.016 -8.875 1 93.38 89 THR A O 1
ATOM 713 N N . LEU A 1 90 ? 2.836 11.336 -10.242 1 94.75 90 LEU A N 1
ATOM 714 C CA . LEU A 1 90 ? 3.814 12.406 -10.125 1 94.75 90 LEU A CA 1
ATOM 715 C C . LEU A 1 90 ? 3.135 13.727 -9.75 1 94.75 90 LEU A C 1
ATOM 717 O O . LEU A 1 90 ? 2.096 14.07 -10.312 1 94.75 90 LEU A O 1
ATOM 721 N N . ILE A 1 91 ? 3.752 14.43 -8.789 1 95.19 91 ILE A N 1
ATOM 722 C CA . ILE A 1 91 ? 3.242 15.719 -8.328 1 95.19 91 ILE A CA 1
ATOM 723 C C . ILE A 1 91 ? 4.387 16.719 -8.234 1 95.19 91 ILE A C 1
ATOM 725 O O . ILE A 1 91 ? 5.305 16.547 -7.426 1 95.19 91 ILE A O 1
ATOM 729 N N . PRO A 1 92 ? 4.324 17.781 -9.031 1 96.19 92 PRO A N 1
ATOM 730 C CA . PRO A 1 92 ? 5.363 18.797 -8.875 1 96.19 92 PRO A CA 1
ATOM 731 C C . PRO A 1 92 ? 5.297 19.5 -7.516 1 96.19 92 PRO A C 1
ATOM 733 O O . PRO A 1 92 ? 4.207 19.734 -6.992 1 96.19 92 PRO A O 1
ATOM 736 N N . PHE A 1 93 ? 6.5 19.812 -6.988 1 97.12 93 PHE A N 1
ATOM 737 C CA . PHE A 1 93 ? 6.508 20.688 -5.82 1 97.12 93 PHE A CA 1
ATOM 738 C C . PHE A 1 93 ? 5.723 21.969 -6.098 1 97.12 93 PHE A C 1
ATOM 740 O O . PHE A 1 93 ? 5.84 22.562 -7.172 1 97.12 93 PHE A O 1
ATOM 747 N N . GLY A 1 94 ? 4.875 22.328 -5.109 1 95.38 94 GLY A N 1
ATOM 748 C CA . GLY A 1 94 ? 4.133 23.562 -5.23 1 95.38 94 GLY A CA 1
ATOM 749 C C . GLY A 1 94 ? 2.787 23.391 -5.91 1 95.38 94 GLY A C 1
ATOM 750 O O . GLY A 1 94 ? 1.971 24.312 -5.934 1 95.38 94 GLY A O 1
ATOM 751 N N . LYS A 1 95 ? 2.521 22.188 -6.379 1 93.56 95 LYS A N 1
ATOM 752 C CA . LYS A 1 95 ? 1.256 21.953 -7.066 1 93.56 95 LYS A CA 1
ATOM 753 C C . LYS A 1 95 ? 0.331 21.078 -6.223 1 93.56 95 LYS A C 1
ATOM 755 O O . LYS A 1 95 ? 0.692 19.953 -5.855 1 93.56 95 LYS A O 1
ATOM 760 N N . GLY A 1 96 ? -0.825 21.641 -6.012 1 93.44 96 GLY A N 1
ATOM 761 C CA . GLY A 1 96 ? -1.769 20.906 -5.184 1 93.44 96 GLY A CA 1
ATOM 762 C C . GLY A 1 96 ? -1.393 20.891 -3.715 1 93.44 96 GLY A C 1
ATOM 763 O O . GLY A 1 96 ? -0.432 21.547 -3.312 1 93.44 96 GLY A O 1
ATOM 764 N N . VAL A 1 97 ? -2.182 20.156 -2.973 1 95.38 97 VAL A N 1
ATOM 765 C CA . VAL A 1 97 ? -1.993 20.141 -1.526 1 95.38 97 VAL A CA 1
ATOM 766 C C . VAL A 1 97 ? -0.678 19.453 -1.182 1 95.38 97 VAL A C 1
ATOM 768 O O . VAL A 1 97 ? 0.107 19.953 -0.376 1 95.38 97 VAL A O 1
ATOM 771 N N . CYS A 1 98 ? -0.389 18.328 -1.798 1 96.75 98 CYS A N 1
ATOM 772 C CA . CYS A 1 98 ? 0.856 17.609 -1.561 1 96.75 98 CYS A CA 1
ATOM 773 C C . CYS A 1 98 ? 2.059 18.438 -1.987 1 96.75 98 CYS A C 1
ATOM 775 O O . CYS A 1 98 ? 3.049 18.531 -1.258 1 96.75 98 CYS A O 1
ATOM 777 N N . GLY A 1 99 ? 1.932 18.969 -3.211 1 96.38 99 GLY A N 1
ATOM 778 C CA . GLY A 1 99 ? 3.021 19.797 -3.693 1 96.38 99 GLY A CA 1
ATOM 779 C C . GLY A 1 99 ? 3.299 21 -2.799 1 96.38 99 GLY A C 1
ATOM 780 O O . GLY A 1 99 ? 4.457 21.375 -2.596 1 96.38 99 GLY A O 1
ATOM 781 N N . ALA A 1 100 ? 2.252 21.625 -2.297 1 96.81 100 ALA A N 1
ATOM 782 C CA . ALA A 1 100 ? 2.396 22.75 -1.388 1 96.81 100 ALA A CA 1
ATOM 783 C C . ALA A 1 100 ? 3.115 22.344 -0.106 1 96.81 100 ALA A C 1
ATOM 785 O O . ALA A 1 100 ? 3.998 23.047 0.376 1 96.81 100 ALA A O 1
ATOM 786 N N . ALA A 1 101 ? 2.699 21.188 0.446 1 97.69 101 ALA A N 1
ATOM 787 C CA . ALA A 1 101 ? 3.361 20.688 1.647 1 97.69 101 ALA A CA 1
ATOM 788 C C . ALA A 1 101 ? 4.852 20.469 1.403 1 97.69 101 ALA A C 1
ATOM 790 O O . ALA A 1 101 ? 5.684 20.828 2.234 1 97.69 101 ALA A O 1
ATOM 791 N N . ALA A 1 102 ? 5.168 19.875 0.287 1 97.94 102 ALA A N 1
ATOM 792 C CA . ALA A 1 102 ? 6.562 19.609 -0.059 1 97.94 102 ALA A CA 1
ATOM 793 C C . ALA A 1 102 ? 7.34 20.906 -0.217 1 97.94 102 ALA A C 1
ATOM 795 O O . ALA A 1 102 ? 8.445 21.047 0.317 1 97.94 102 ALA A O 1
ATOM 796 N N . ALA A 1 103 ? 6.758 21.859 -0.91 1 97.44 103 ALA A N 1
ATOM 797 C CA . ALA A 1 103 ? 7.438 23.125 -1.224 1 97.44 103 ALA A CA 1
ATOM 798 C C . ALA A 1 103 ? 7.641 23.969 0.032 1 97.44 103 ALA A C 1
ATOM 800 O O . ALA A 1 103 ? 8.703 24.562 0.223 1 97.44 103 ALA A O 1
ATOM 801 N N . THR A 1 104 ? 6.621 24.047 0.891 1 97.81 104 THR A N 1
ATOM 802 C CA . THR A 1 104 ? 6.672 24.922 2.057 1 97.81 104 THR A CA 1
ATOM 803 C C . THR A 1 104 ? 7.297 24.203 3.248 1 97.81 104 THR A C 1
ATOM 805 O O . THR A 1 104 ? 7.715 24.844 4.215 1 97.81 104 THR A O 1
ATOM 808 N N . ARG A 1 105 ? 7.25 22.844 3.225 1 98.44 105 ARG A N 1
ATOM 809 C CA . ARG A 1 105 ? 7.715 22 4.324 1 98.44 105 ARG A CA 1
ATOM 810 C C . ARG A 1 105 ? 6.836 22.172 5.559 1 98.44 105 ARG A C 1
ATOM 812 O O . ARG A 1 105 ? 7.312 22.047 6.688 1 98.44 105 ARG A O 1
ATOM 819 N N . GLU A 1 106 ? 5.629 22.547 5.285 1 98.25 106 GLU A N 1
ATOM 820 C CA . GLU A 1 106 ? 4.645 22.734 6.348 1 98.25 106 GLU A CA 1
ATOM 821 C C . GLU A 1 106 ? 3.436 21.828 6.145 1 98.25 106 GLU A C 1
ATOM 823 O O . GLU A 1 106 ? 2.998 21.625 5.012 1 98.25 106 GLU A O 1
ATOM 828 N N . THR A 1 107 ? 2.932 21.344 7.281 1 98.81 107 THR A N 1
ATOM 829 C CA . THR A 1 107 ? 1.714 20.547 7.203 1 98.81 107 THR A CA 1
ATOM 830 C C . THR A 1 107 ? 0.578 21.359 6.582 1 98.81 107 THR A C 1
ATOM 832 O O . THR A 1 107 ? 0.389 22.531 6.91 1 98.81 107 THR A O 1
ATOM 835 N N . GLN A 1 108 ? -0.102 20.797 5.602 1 97.88 108 GLN A N 1
ATOM 836 C CA . GLN A 1 108 ? -1.309 21.359 5.016 1 97.88 108 GLN A CA 1
ATOM 837 C C . GLN A 1 108 ? -2.562 20.703 5.586 1 97.88 108 GLN A C 1
ATOM 839 O O . GLN A 1 108 ? -2.797 19.516 5.379 1 97.88 108 GLN A O 1
ATOM 844 N N . LEU A 1 109 ? -3.275 21.375 6.395 1 98.38 109 LEU A N 1
ATOM 845 C CA . LEU A 1 109 ? -4.59 20.984 6.891 1 98.38 109 LEU A CA 1
ATOM 846 C C . LEU A 1 109 ? -5.699 21.656 6.094 1 98.38 109 LEU A C 1
ATOM 848 O O . LEU A 1 109 ? -5.965 22.844 6.277 1 98.38 109 LEU A O 1
ATOM 852 N N . VAL A 1 110 ? -6.348 20.906 5.168 1 97.12 110 VAL A N 1
ATOM 853 C CA . VAL A 1 110 ? -7.254 21.484 4.188 1 97.12 110 VAL A CA 1
ATOM 854 C C . VAL A 1 110 ? -8.688 21.062 4.484 1 97.12 110 VAL A C 1
ATOM 856 O O . VAL A 1 110 ? -9.023 19.875 4.363 1 97.12 110 VAL A O 1
ATOM 859 N N . GLU A 1 111 ? -9.555 21.938 4.758 1 96.69 111 GLU A N 1
ATOM 860 C CA . GLU A 1 111 ? -10.938 21.672 5.145 1 96.69 111 GLU A CA 1
ATOM 861 C C . GLU A 1 111 ? -11.789 21.312 3.93 1 96.69 111 GLU A C 1
ATOM 863 O O . GLU A 1 111 ? -12.75 20.547 4.043 1 96.69 111 GLU A O 1
ATOM 868 N N . ASP A 1 112 ? -11.5 21.922 2.822 1 95.88 112 ASP A N 1
ATOM 869 C CA . ASP A 1 112 ? -12.188 21.734 1.55 1 95.88 112 ASP A CA 1
ATOM 870 C C . ASP A 1 112 ? -11.219 21.859 0.377 1 95.88 112 ASP A C 1
ATOM 872 O O . ASP A 1 112 ? -10.82 22.953 -0.001 1 95.88 112 ASP A O 1
ATOM 876 N N . VAL A 1 113 ? -10.93 20.672 -0.222 1 94.12 113 VAL A N 1
ATOM 877 C CA . VAL A 1 113 ? -9.891 20.641 -1.242 1 94.12 113 VAL A CA 1
ATOM 878 C C . VAL A 1 113 ? -10.312 21.469 -2.449 1 94.12 113 VAL A C 1
ATOM 880 O O . VAL A 1 113 ? -9.469 21.953 -3.205 1 94.12 113 VAL A O 1
ATOM 883 N N . HIS A 1 114 ? -11.578 21.672 -2.645 1 91.25 114 HIS A N 1
ATOM 884 C CA . HIS A 1 114 ? -12.086 22.422 -3.789 1 91.25 114 HIS A CA 1
ATOM 885 C C . HIS A 1 114 ? -11.836 23.906 -3.623 1 91.25 114 HIS A C 1
ATOM 887 O O . HIS A 1 114 ? -11.953 24.672 -4.582 1 91.25 114 HIS A O 1
ATOM 893 N N . GLN A 1 115 ? -11.492 24.297 -2.428 1 91.75 115 GLN A N 1
ATOM 894 C CA . GLN A 1 115 ? -11.203 25.703 -2.154 1 91.75 115 GLN A CA 1
ATOM 895 C C . GLN A 1 115 ? -9.695 25.953 -2.088 1 91.75 115 GLN A C 1
ATOM 897 O O . GLN A 1 115 ? -9.258 27.078 -1.872 1 91.75 115 GLN A O 1
ATOM 902 N N . PHE A 1 116 ? -8.984 24.891 -2.223 1 90.62 116 PHE A N 1
ATOM 903 C CA . PHE A 1 116 ? -7.531 25.031 -2.174 1 90.62 116 PHE A CA 1
ATOM 904 C C . PHE A 1 116 ? -6.996 25.594 -3.486 1 90.62 116 PHE A C 1
ATOM 906 O O . PHE A 1 116 ? -7.301 25.062 -4.562 1 90.62 116 PHE A O 1
ATOM 913 N N . PRO A 1 117 ? -6.223 26.625 -3.449 1 83.31 117 PRO A N 1
ATOM 914 C CA . PRO A 1 117 ? -5.691 27.188 -4.691 1 83.31 117 PRO A CA 1
ATOM 915 C C . PRO A 1 117 ? -4.816 26.203 -5.465 1 83.31 117 PRO A C 1
ATOM 917 O O . PRO A 1 117 ? -3.938 25.562 -4.879 1 83.31 117 PRO A O 1
ATOM 920 N N . GLY A 1 118 ? -5.109 26.109 -6.73 1 74.56 118 GLY A N 1
ATOM 921 C CA . GLY A 1 118 ? -4.281 25.219 -7.543 1 74.56 118 GLY A CA 1
ATOM 922 C C . GLY A 1 118 ? -4.57 23.75 -7.309 1 74.56 118 GLY A C 1
ATOM 923 O O . GLY A 1 118 ? -3.756 22.891 -7.648 1 74.56 118 GLY A O 1
ATOM 924 N N . HIS A 1 119 ? -5.672 23.641 -6.609 1 65.56 119 HIS A N 1
ATOM 925 C CA . HIS A 1 119 ? -5.996 22.266 -6.246 1 65.56 119 HIS A CA 1
ATOM 926 C C . HIS A 1 119 ? -6.289 21.422 -7.48 1 65.56 119 HIS A C 1
ATOM 928 O O . HIS A 1 119 ? -6.969 21.875 -8.406 1 65.56 119 HIS A O 1
ATOM 934 N N . ILE A 1 120 ? -5.375 20.438 -7.656 1 58.34 120 ILE A N 1
ATOM 935 C CA . ILE A 1 120 ? -5.73 19.391 -8.609 1 58.34 120 ILE A CA 1
ATOM 936 C C . ILE A 1 120 ? -6.285 18.172 -7.867 1 58.34 120 ILE A C 1
ATOM 938 O O . ILE A 1 120 ? -5.664 17.672 -6.93 1 58.34 120 ILE A O 1
ATOM 942 N N . ALA A 1 121 ? -7.562 17.984 -7.973 1 56.72 121 ALA A N 1
ATOM 943 C CA . ALA A 1 121 ? -8.078 16.812 -7.262 1 56.72 121 ALA A CA 1
ATOM 944 C C . ALA A 1 121 ? -7.578 15.523 -7.898 1 56.72 121 ALA A C 1
ATOM 946 O O . ALA A 1 121 ? -7.688 15.344 -9.109 1 56.72 121 ALA A O 1
ATOM 947 N N . CYS A 1 122 ? -6.695 14.828 -7.145 1 60.34 122 CYS A N 1
ATOM 948 C CA . CYS A 1 122 ? -6.273 13.539 -7.664 1 60.34 122 CYS A CA 1
ATOM 949 C C . CYS A 1 122 ? -7.43 12.547 -7.664 1 60.34 122 CYS A C 1
ATOM 951 O O . CYS A 1 122 ? -7.586 11.766 -8.602 1 60.34 122 CYS A O 1
ATOM 953 N N . ASP A 1 123 ? -8.234 12.57 -6.602 1 68.56 123 ASP A N 1
ATOM 954 C CA . ASP A 1 123 ? -9.406 11.703 -6.465 1 68.56 123 ASP A CA 1
ATOM 955 C C . ASP A 1 123 ? -10.672 12.531 -6.27 1 68.56 123 ASP A C 1
ATOM 957 O O . ASP A 1 123 ? -10.758 13.336 -5.344 1 68.56 123 ASP A O 1
ATOM 961 N N . SER A 1 124 ? -11.57 12.305 -7.09 1 72.44 124 SER A N 1
ATOM 962 C CA . SER A 1 124 ? -12.828 13.039 -7.07 1 72.44 124 SER A CA 1
ATOM 963 C C . SER A 1 124 ? -13.617 12.758 -5.797 1 72.44 124 SER A C 1
ATOM 965 O O . SER A 1 124 ? -14.508 13.531 -5.422 1 72.44 124 SER A O 1
ATOM 967 N N . ALA A 1 125 ? -13.297 11.711 -5.141 1 83.69 125 ALA A N 1
ATOM 968 C CA . ALA A 1 125 ? -14.039 11.367 -3.932 1 83.69 125 ALA A CA 1
ATOM 969 C C . ALA A 1 125 ? -13.5 12.117 -2.719 1 83.69 125 ALA A C 1
ATOM 971 O O . ALA A 1 125 ? -14.133 12.141 -1.66 1 83.69 125 ALA A O 1
ATOM 972 N N . SER A 1 126 ? -12.383 12.766 -2.824 1 91.38 126 SER A N 1
ATOM 973 C CA . SER A 1 126 ? -11.742 13.438 -1.699 1 91.38 126 SER A CA 1
ATOM 974 C C . SER A 1 126 ? -12.25 14.867 -1.551 1 91.38 126 SER A C 1
ATOM 976 O O . SER A 1 126 ? -12.273 15.625 -2.521 1 91.38 126 SER A O 1
ATOM 978 N N . ASN A 1 127 ? -12.617 15.203 -0.272 1 95.5 127 ASN A N 1
ATOM 979 C CA . ASN A 1 127 ? -13.172 16.531 -0.045 1 95.5 127 ASN A CA 1
ATOM 980 C C . ASN A 1 127 ? -12.352 17.312 0.979 1 95.5 127 ASN A C 1
ATOM 982 O O . ASN A 1 127 ? -12.438 18.531 1.042 1 95.5 127 ASN A O 1
ATOM 986 N N . SER A 1 128 ? -11.656 16.688 1.836 1 97 128 SER A N 1
ATOM 987 C CA . SER A 1 128 ? -10.672 17.297 2.725 1 97 128 SER A CA 1
ATOM 988 C C . SER A 1 128 ? -9.398 16.453 2.779 1 97 128 SER A C 1
ATOM 990 O O . SER A 1 128 ? -9.383 15.305 2.35 1 97 128 SER A O 1
ATOM 992 N N . GLU A 1 129 ? -8.398 17.109 3.277 1 96.56 129 GLU A N 1
ATOM 993 C CA . GLU A 1 129 ? -7.086 16.484 3.146 1 96.56 129 GLU A CA 1
ATOM 994 C C . GLU A 1 129 ? -6.109 17.031 4.18 1 96.56 129 GLU A C 1
ATOM 996 O O . GLU A 1 129 ? -6.188 18.203 4.559 1 96.56 129 GLU A O 1
ATOM 1001 N N . ILE A 1 130 ? -5.285 16.172 4.715 1 98.44 130 ILE A N 1
ATOM 1002 C CA . ILE A 1 130 ? -4.152 16.594 5.531 1 98.44 130 ILE A CA 1
ATOM 1003 C C . ILE A 1 130 ? -2.861 15.992 4.973 1 98.44 130 ILE A C 1
ATOM 1005 O O . ILE A 1 130 ? -2.809 14.797 4.652 1 98.44 130 ILE A O 1
ATOM 1009 N N . VAL A 1 131 ? -1.917 16.828 4.766 1 98.5 131 VAL A N 1
ATOM 1010 C CA . VAL A 1 131 ? -0.631 16.406 4.219 1 98.5 131 VAL A CA 1
ATOM 1011 C C . VAL A 1 131 ? 0.497 16.844 5.148 1 98.5 131 VAL A C 1
ATOM 1013 O O . VAL A 1 131 ? 0.614 18.031 5.469 1 98.5 131 VAL A O 1
ATOM 1016 N N . VAL A 1 132 ? 1.292 15.922 5.613 1 98.94 132 VAL A N 1
ATOM 1017 C CA . VAL A 1 132 ? 2.402 16.172 6.527 1 98.94 132 VAL A CA 1
ATOM 1018 C C . VAL A 1 132 ? 3.727 15.914 5.812 1 98.94 132 VAL A C 1
ATOM 1020 O O . VAL A 1 132 ? 3.99 14.797 5.367 1 98.94 132 VAL A O 1
ATOM 1023 N N . PRO A 1 133 ? 4.562 16.891 5.676 1 98.88 133 PRO A N 1
ATOM 1024 C CA . PRO A 1 133 ? 5.848 16.672 5.016 1 98.88 133 PRO A CA 1
ATOM 1025 C C . PRO A 1 133 ? 6.82 15.859 5.871 1 98.88 133 PRO A C 1
ATOM 1027 O O . PRO A 1 133 ? 6.812 15.984 7.098 1 98.88 133 PRO A O 1
ATOM 1030 N N . LEU A 1 134 ? 7.543 15.008 5.293 1 98.88 134 LEU A N 1
ATOM 1031 C CA . LEU A 1 134 ? 8.703 14.344 5.879 1 98.88 134 LEU A CA 1
ATOM 1032 C C . LEU A 1 134 ? 9.984 15.102 5.562 1 98.88 134 LEU A C 1
ATOM 1034 O O . LEU A 1 134 ? 10.469 15.07 4.434 1 98.88 134 LEU A O 1
ATOM 1038 N N . VAL A 1 135 ? 10.531 15.75 6.504 1 98.56 135 VAL A N 1
ATOM 1039 C CA . VAL A 1 135 ? 11.711 16.594 6.301 1 98.56 135 VAL A CA 1
ATOM 1040 C C . VAL A 1 135 ? 12.836 16.141 7.23 1 98.56 135 VAL A C 1
ATOM 1042 O O . VAL A 1 135 ? 12.633 15.992 8.438 1 98.56 135 VAL A O 1
ATOM 1045 N N . LYS A 1 136 ? 13.859 15.828 6.707 1 96.81 136 LYS A N 1
ATOM 1046 C CA . LYS A 1 136 ? 15.055 15.453 7.453 1 96.81 136 LYS A CA 1
ATOM 1047 C C . LYS A 1 136 ? 16.266 16.281 7.012 1 96.81 136 LYS A C 1
ATOM 1049 O O . LYS A 1 136 ? 16.625 16.281 5.832 1 96.81 136 LYS A O 1
ATOM 1054 N N . ASP A 1 137 ? 16.969 16.938 7.949 1 93.31 137 ASP A N 1
ATOM 1055 C CA . ASP A 1 137 ? 18.156 17.75 7.668 1 93.31 137 ASP A CA 1
ATOM 1056 C C . ASP A 1 137 ? 17.906 18.688 6.496 1 93.31 137 ASP A C 1
ATOM 1058 O O . ASP A 1 137 ? 18.703 18.734 5.547 1 93.31 137 ASP A O 1
ATOM 1062 N N . ASP A 1 138 ? 16.828 19.359 6.406 1 91 138 ASP A N 1
ATOM 1063 C CA . ASP A 1 138 ? 16.438 20.375 5.438 1 91 138 ASP A CA 1
ATOM 1064 C C . ASP A 1 138 ? 16.156 19.75 4.07 1 91 138 ASP A C 1
ATOM 1066 O O . ASP A 1 138 ? 16.156 20.453 3.053 1 91 138 ASP A O 1
ATOM 1070 N N . ARG A 1 139 ? 16.047 18.453 4.062 1 95.62 139 ARG A N 1
ATOM 1071 C CA . ARG A 1 139 ? 15.68 17.719 2.852 1 95.62 139 ARG A CA 1
ATOM 1072 C C . ARG A 1 139 ? 14.266 17.172 2.957 1 95.62 139 ARG A C 1
ATOM 1074 O O . ARG A 1 139 ? 13.898 16.562 3.973 1 95.62 139 ARG A O 1
ATOM 1081 N N . VAL A 1 140 ? 13.516 17.422 1.909 1 98.38 140 VAL A N 1
ATOM 1082 C CA . VAL A 1 140 ? 12.18 16.844 1.841 1 98.38 140 VAL A CA 1
ATOM 1083 C C . VAL A 1 140 ? 12.281 15.398 1.331 1 98.38 140 VAL A C 1
ATOM 1085 O O . VAL A 1 140 ? 12.633 15.172 0.172 1 98.38 140 VAL A O 1
ATOM 1088 N N . LEU A 1 141 ? 12 14.438 2.191 1 98.62 141 LEU A N 1
ATOM 1089 C CA . LEU A 1 141 ? 12.008 13.031 1.816 1 98.62 141 LEU A CA 1
ATOM 1090 C C . LEU A 1 141 ? 10.727 12.664 1.066 1 98.62 141 LEU A C 1
ATOM 1092 O O . LEU A 1 141 ? 10.734 11.758 0.229 1 98.62 141 LEU A O 1
ATOM 1096 N N . GLY A 1 142 ? 9.641 13.344 1.367 1 98.62 142 GLY A N 1
ATOM 1097 C CA . GLY A 1 142 ? 8.305 13.094 0.841 1 98.62 142 GLY A CA 1
ATOM 1098 C C . GLY A 1 142 ? 7.203 13.719 1.677 1 98.62 142 GLY A C 1
ATOM 1099 O O . GLY A 1 142 ? 7.426 14.727 2.348 1 98.62 142 GLY A O 1
ATOM 1100 N N . VAL A 1 143 ? 5.973 13.172 1.524 1 98.81 143 VAL A N 1
ATOM 1101 C CA . VAL A 1 143 ? 4.832 13.625 2.318 1 98.81 143 VAL A CA 1
ATOM 1102 C C . VAL A 1 143 ? 3.947 12.43 2.674 1 98.81 143 VAL A C 1
ATOM 1104 O O . VAL A 1 143 ? 3.887 11.453 1.931 1 98.81 143 VAL A O 1
ATOM 1107 N N . LEU A 1 144 ? 3.361 12.469 3.834 1 98.88 144 LEU A N 1
ATOM 1108 C CA . LEU A 1 144 ? 2.188 11.664 4.172 1 98.88 144 LEU A CA 1
ATOM 1109 C C . LEU A 1 144 ? 0.905 12.383 3.762 1 98.88 144 LEU A C 1
ATOM 1111 O O . LEU A 1 144 ? 0.691 13.539 4.129 1 98.88 144 LEU A O 1
ATOM 1115 N N . ASP A 1 145 ? 0.129 11.734 2.982 1 98.25 145 ASP A N 1
ATOM 1116 C CA . ASP A 1 145 ? -1.133 12.297 2.508 1 98.25 145 ASP A CA 1
ATOM 1117 C C . ASP A 1 145 ? -2.316 11.445 2.965 1 98.25 145 ASP A C 1
ATOM 1119 O O . ASP A 1 145 ? -2.295 10.219 2.842 1 98.25 145 ASP A O 1
ATOM 1123 N N . ILE A 1 146 ? -3.346 12.047 3.535 1 98.5 146 ILE A N 1
ATOM 1124 C CA . ILE A 1 146 ? -4.582 11.383 3.924 1 98.5 146 ILE A CA 1
ATOM 1125 C C . ILE A 1 146 ? -5.781 12.172 3.402 1 98.5 146 ILE A C 1
ATOM 1127 O O . ILE A 1 146 ? -5.895 13.375 3.646 1 98.5 146 ILE A O 1
ATOM 1131 N N . ASP A 1 147 ? -6.637 11.5 2.695 1 97.12 147 ASP A N 1
ATOM 1132 C CA . ASP A 1 147 ? -7.824 12.086 2.08 1 97.12 147 ASP A CA 1
ATOM 1133 C C . ASP A 1 147 ? -9.094 11.609 2.775 1 97.12 147 ASP A C 1
ATOM 1135 O O . ASP A 1 147 ? -9.195 10.445 3.168 1 97.12 147 ASP A O 1
ATOM 1139 N N . CYS A 1 148 ? -10.008 12.469 2.889 1 97.62 148 CYS A N 1
ATOM 1140 C CA . CYS A 1 148 ? -11.312 12.203 3.484 1 97.62 148 CYS A CA 1
ATOM 1141 C C . CYS A 1 148 ? -12.438 12.516 2.5 1 97.62 148 CYS A C 1
ATOM 1143 O O . CYS A 1 148 ? -12.344 13.469 1.723 1 97.62 148 CYS A O 1
ATOM 1145 N N . GLU A 1 149 ? -13.516 11.797 2.562 1 96.75 149 GLU A N 1
ATOM 1146 C CA . GLU A 1 149 ? -14.625 11.914 1.617 1 96.75 149 GLU A CA 1
ATOM 1147 C C . GLU A 1 149 ? -15.508 13.109 1.947 1 96.75 149 GLU A C 1
ATOM 1149 O O . GLU A 1 149 ? -16.328 13.523 1.129 1 96.75 149 GLU A O 1
ATOM 1154 N N . ARG A 1 150 ? -15.398 13.602 3.137 1 97.44 150 ARG A N 1
ATOM 1155 C CA . ARG A 1 150 ? -16.219 14.734 3.576 1 97.44 150 ARG A CA 1
ATOM 1156 C C . ARG A 1 150 ? -15.352 15.953 3.85 1 97.44 150 ARG A C 1
ATOM 1158 O O . ARG A 1 150 ? -14.148 15.828 4.102 1 97.44 150 ARG A O 1
ATOM 1165 N N . THR A 1 151 ? -15.922 17.094 3.791 1 96.88 151 THR A N 1
ATOM 1166 C CA . THR A 1 151 ? -15.211 18.297 4.188 1 96.88 151 THR A CA 1
ATOM 1167 C C . THR A 1 151 ? -14.93 18.297 5.684 1 96.88 151 THR A C 1
ATOM 1169 O O . THR A 1 151 ? -15.539 17.531 6.438 1 96.88 151 THR A O 1
ATOM 1172 N N . ASN A 1 152 ? -13.961 19.016 6.098 1 97.5 152 ASN A N 1
ATOM 1173 C CA . ASN A 1 152 ? -13.617 19.172 7.504 1 97.5 152 ASN A CA 1
ATOM 1174 C C . ASN A 1 152 ? -13.367 17.812 8.172 1 97.5 152 ASN A C 1
ATOM 1176 O O . ASN A 1 152 ? -13.914 17.531 9.242 1 97.5 152 ASN A O 1
ATOM 1180 N N . GLY A 1 153 ? -12.664 17.047 7.496 1 97.81 153 GLY A N 1
ATOM 1181 C CA . GLY A 1 153 ? -12.367 15.719 8.016 1 97.81 153 GLY A CA 1
ATOM 1182 C C . GLY A 1 153 ? -11.32 15.727 9.109 1 97.81 153 GLY A C 1
ATOM 1183 O O . GLY A 1 153 ? -11.281 14.828 9.953 1 97.81 153 GLY A O 1
ATOM 1184 N N . PHE A 1 154 ? -10.477 16.703 9.141 1 98.56 154 PHE A N 1
ATOM 1185 C CA . PHE A 1 154 ? -9.32 16.688 10.031 1 98.56 154 PHE A CA 1
ATOM 1186 C C . PHE A 1 154 ? -9.258 17.969 10.852 1 98.56 154 PHE A C 1
ATOM 1188 O O . PHE A 1 154 ? -9.812 19 10.453 1 98.56 154 PHE A O 1
ATOM 1195 N N . ASP A 1 155 ? -8.633 17.844 11.984 1 98.38 155 ASP A N 1
ATOM 1196 C CA . ASP A 1 155 ? -8.445 19.016 12.852 1 98.38 155 ASP A CA 1
ATOM 1197 C C . ASP A 1 155 ? -7.031 19.047 13.43 1 98.38 155 ASP A C 1
ATOM 1199 O O . ASP A 1 155 ? -6.152 18.312 12.977 1 98.38 155 ASP A O 1
ATOM 1203 N N . GLU A 1 156 ? -6.809 19.938 14.375 1 98.38 156 GLU A N 1
ATOM 1204 C CA . GLU A 1 156 ? -5.477 20.172 14.93 1 98.38 156 GLU A CA 1
ATOM 1205 C C . GLU A 1 156 ? -4.965 18.938 15.672 1 98.38 156 GLU A C 1
ATOM 1207 O O . GLU A 1 156 ? -3.76 18.688 15.727 1 98.38 156 GLU A O 1
ATOM 1212 N N . GLU A 1 157 ? -5.859 18.172 16.234 1 98.38 157 GLU A N 1
ATOM 1213 C CA . GLU A 1 157 ? -5.438 16.953 16.922 1 98.38 157 GLU A CA 1
ATOM 1214 C C . GLU A 1 157 ? -4.891 15.938 15.922 1 98.38 157 GLU A C 1
ATOM 1216 O O . GLU A 1 157 ? -3.922 15.234 16.219 1 98.38 157 GLU A O 1
ATOM 1221 N N . ASP A 1 158 ? -5.559 15.867 14.75 1 98.75 158 ASP A N 1
ATOM 1222 C CA . ASP A 1 158 ? -5.031 15.016 13.688 1 98.75 158 ASP A CA 1
ATOM 1223 C C . ASP A 1 158 ? -3.631 15.461 13.273 1 98.75 158 ASP A C 1
ATOM 1225 O O . ASP A 1 158 ? -2.73 14.633 13.125 1 98.75 158 ASP A O 1
ATOM 1229 N N . LYS A 1 159 ? -3.523 16.75 13.094 1 98.88 159 LYS A N 1
ATOM 1230 C CA . LYS A 1 159 ? -2.242 17.312 12.688 1 98.88 159 LYS A CA 1
ATOM 1231 C C . LYS A 1 159 ? -1.139 16.938 13.672 1 98.88 159 LYS A C 1
ATOM 1233 O O . LYS A 1 159 ? -0.1 16.406 13.281 1 98.88 159 LYS A O 1
ATOM 1238 N N . LYS A 1 160 ? -1.366 17.141 14.93 1 98.75 160 LYS A N 1
ATOM 1239 C CA . LYS A 1 160 ? -0.379 16.859 15.969 1 98.75 160 LYS A CA 1
ATOM 1240 C C . LYS A 1 160 ? -0.023 15.367 15.984 1 98.75 160 LYS A C 1
ATOM 1242 O O . LYS A 1 160 ? 1.154 15.008 16.047 1 98.75 160 LYS A O 1
ATOM 1247 N N . GLY A 1 161 ? -1.034 14.531 16 1 98.81 161 GLY A N 1
ATOM 1248 C CA . GLY A 1 161 ? -0.819 13.094 16.016 1 98.81 161 GLY A CA 1
ATOM 1249 C C . GLY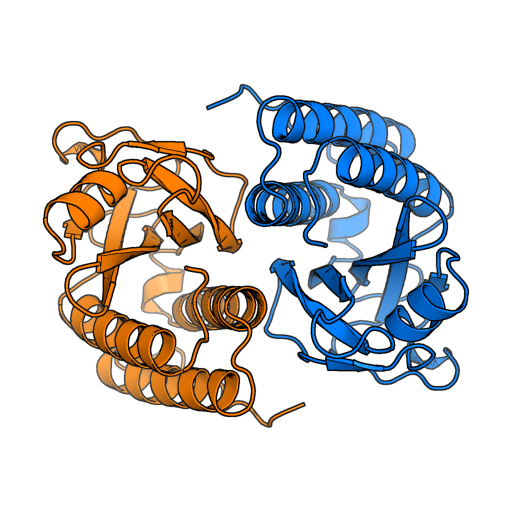 A 1 161 ? -0.035 12.594 14.828 1 98.81 161 GLY A C 1
ATOM 1250 O O . GLY A 1 161 ? 0.909 11.812 14.977 1 98.81 161 GLY A O 1
ATOM 1251 N N . LEU A 1 162 ? -0.41 13.039 13.641 1 98.94 162 LEU A N 1
ATOM 1252 C CA . LEU A 1 162 ? 0.221 12.57 12.414 1 98.94 162 LEU A CA 1
ATOM 1253 C C . LEU A 1 162 ? 1.642 13.117 12.289 1 98.94 162 LEU A C 1
ATOM 1255 O O . LEU A 1 162 ? 2.525 12.438 11.766 1 98.94 162 LEU A O 1
ATOM 1259 N N . GLU A 1 163 ? 1.911 14.336 12.742 1 98.94 163 GLU A N 1
ATOM 1260 C CA . GLU A 1 163 ? 3.268 14.875 12.75 1 98.94 163 GLU A CA 1
ATOM 1261 C C . GLU A 1 163 ? 4.18 14.055 13.664 1 98.94 163 GLU A C 1
ATOM 1263 O O . GLU A 1 163 ? 5.344 13.82 13.336 1 98.94 163 GLU A O 1
ATOM 1268 N N . ALA A 1 164 ? 3.646 13.625 14.805 1 98.81 164 ALA A N 1
ATOM 1269 C CA . ALA A 1 164 ? 4.422 12.773 15.703 1 98.81 164 ALA A CA 1
ATOM 1270 C C . ALA A 1 164 ? 4.77 11.445 15.023 1 98.81 164 ALA A C 1
ATOM 1272 O O . ALA A 1 164 ? 5.895 10.961 15.141 1 98.81 164 ALA A O 1
ATOM 1273 N N . ILE A 1 165 ? 3.846 10.898 14.352 1 98.75 165 ILE A N 1
ATOM 1274 C CA . ILE A 1 165 ? 4.039 9.633 13.641 1 98.75 165 ILE A CA 1
ATOM 1275 C C . ILE A 1 165 ? 5.109 9.812 12.562 1 98.75 165 ILE A C 1
ATOM 1277 O O . ILE A 1 165 ? 6.012 8.977 12.438 1 98.75 165 ILE A O 1
ATOM 1281 N N . VAL A 1 166 ? 5.012 10.875 11.82 1 98.81 166 VAL A N 1
ATOM 1282 C CA . VAL A 1 166 ? 5.953 11.156 10.742 1 98.81 166 VAL A CA 1
ATOM 1283 C C . VAL A 1 166 ? 7.367 11.281 11.312 1 98.81 166 VAL A C 1
ATOM 1285 O O . VAL A 1 166 ? 8.328 10.812 10.695 1 98.81 166 VAL A O 1
ATOM 1288 N N . GLN A 1 167 ? 7.512 11.852 12.469 1 98.44 167 GLN A N 1
ATOM 1289 C CA . GLN A 1 167 ? 8.828 11.977 13.086 1 98.44 167 GLN A CA 1
ATOM 1290 C C . GLN A 1 167 ? 9.43 10.609 13.383 1 98.44 167 GLN A C 1
ATOM 1292 O O . GLN A 1 167 ? 10.625 10.391 13.18 1 98.44 167 GLN A O 1
ATOM 1297 N N . VAL A 1 168 ? 8.617 9.688 13.883 1 98.5 168 VAL A N 1
ATOM 1298 C CA . VAL A 1 168 ? 9.078 8.328 14.148 1 98.5 168 VAL A CA 1
ATOM 1299 C C . VAL A 1 168 ? 9.547 7.68 12.844 1 98.5 168 VAL A C 1
ATOM 1301 O O . VAL A 1 168 ? 10.602 7.047 12.805 1 98.5 168 VAL A O 1
ATOM 1304 N N . ILE A 1 169 ? 8.781 7.844 11.797 1 98.19 169 ILE A N 1
ATOM 1305 C CA . ILE A 1 169 ? 9.094 7.266 10.492 1 98.19 169 ILE A CA 1
ATOM 1306 C C . ILE A 1 169 ? 10.445 7.785 10.008 1 98.19 169 ILE A C 1
ATOM 1308 O O . ILE A 1 169 ? 11.312 7.004 9.609 1 98.19 169 ILE A O 1
ATOM 1312 N N . ILE A 1 170 ? 10.594 9.102 10.07 1 98.19 170 ILE A N 1
ATOM 1313 C CA . ILE A 1 170 ? 11.797 9.766 9.57 1 98.19 170 ILE A CA 1
ATOM 1314 C C . ILE A 1 170 ? 13.023 9.203 10.289 1 98.19 170 ILE A C 1
ATOM 1316 O O . ILE A 1 170 ? 14.047 8.914 9.656 1 98.19 170 ILE A O 1
ATOM 1320 N N . THR A 1 171 ? 12.93 8.953 11.531 1 97.31 171 THR A N 1
ATOM 1321 C CA . THR A 1 171 ? 14.102 8.617 12.336 1 97.31 171 THR A CA 1
ATOM 1322 C C . THR A 1 171 ? 14.359 7.117 12.312 1 97.31 171 THR A C 1
ATOM 1324 O O . THR A 1 171 ? 15.469 6.668 12.609 1 97.31 171 THR A O 1
ATOM 1327 N N . SER A 1 172 ? 13.367 6.328 11.953 1 97.38 172 SER A N 1
ATOM 1328 C CA . SER A 1 172 ? 13.508 4.879 12.07 1 97.38 172 SER A CA 1
ATOM 1329 C C . SER A 1 172 ? 13.961 4.262 10.75 1 97.38 172 SER A C 1
ATOM 1331 O O . SER A 1 172 ? 14.398 3.111 10.719 1 97.38 172 SER A O 1
ATOM 1333 N N . CYS A 1 173 ? 13.93 4.957 9.68 1 97.12 173 CYS A N 1
ATOM 1334 C CA . CYS A 1 173 ? 14.188 4.379 8.367 1 97.12 173 CYS A CA 1
ATOM 1335 C C . CYS A 1 173 ? 15.57 4.77 7.855 1 97.12 173 CYS A C 1
ATOM 1337 O O . CYS A 1 173 ? 16.094 5.832 8.211 1 97.12 173 CYS A O 1
ATOM 1339 N N . GLU A 1 174 ? 16.141 3.883 7.105 1 95.88 174 GLU A N 1
ATOM 1340 C CA . GLU A 1 174 ? 17.234 4.238 6.223 1 95.88 174 GLU A CA 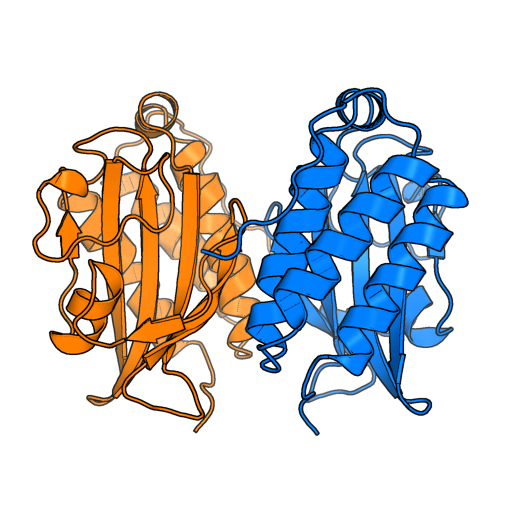1
ATOM 1341 C C . GLU A 1 174 ? 16.734 4.711 4.863 1 95.88 174 GLU A C 1
ATOM 1343 O O . GLU A 1 174 ? 16.125 3.941 4.121 1 95.88 174 GLU A O 1
ATOM 1348 N N . TRP A 1 175 ? 16.969 5.973 4.598 1 95.25 175 TRP A N 1
ATOM 1349 C CA . TRP A 1 175 ? 16.438 6.594 3.393 1 95.25 175 TRP A CA 1
ATOM 1350 C C . TRP A 1 175 ? 17.453 6.551 2.258 1 95.25 175 TRP A C 1
ATOM 1352 O O . TRP A 1 175 ? 18.656 6.707 2.49 1 95.25 175 TRP A O 1
ATOM 1362 N N . PRO A 1 176 ? 16.953 6.359 1.054 1 85.62 176 PRO A N 1
ATOM 1363 C CA . PRO A 1 176 ? 17.906 6.387 -0.069 1 85.62 176 PRO A CA 1
ATOM 1364 C C . PRO A 1 176 ? 18.547 7.754 -0.258 1 85.62 176 PRO A C 1
ATOM 1366 O O . PRO A 1 176 ? 17.984 8.773 0.141 1 85.62 176 PRO A O 1
ATOM 1369 N N . ALA A 1 177 ? 19.766 7.801 -0.785 1 75.19 177 ALA A N 1
ATOM 1370 C CA . ALA A 1 177 ? 20.562 9.008 -0.992 1 75.19 177 ALA A CA 1
ATOM 1371 C C . ALA A 1 177 ? 19.938 9.898 -2.062 1 75.19 177 ALA A C 1
ATOM 1373 O O . ALA A 1 177 ? 19.281 9.406 -2.988 1 75.19 177 ALA A O 1
ATOM 1374 N N . MET B 1 1 ? -4.93 12.359 -14.844 1 46.19 1 MET B N 1
ATOM 1375 C CA . MET B 1 1 ? -5.055 10.977 -14.398 1 46.19 1 MET B CA 1
ATOM 1376 C C . MET B 1 1 ? -5.391 10.062 -15.578 1 46.19 1 MET B C 1
ATOM 1378 O O . MET B 1 1 ? -6.188 10.422 -16.438 1 46.19 1 MET B O 1
ATOM 1382 N N . LYS B 1 2 ? -4.465 9.156 -15.844 1 53.19 2 LYS B N 1
ATOM 1383 C CA . LYS B 1 2 ? -4.75 8.273 -16.969 1 53.19 2 LYS B CA 1
ATOM 1384 C C . LYS B 1 2 ? -6.145 7.668 -16.859 1 53.19 2 LYS B C 1
ATOM 1386 O O . LYS B 1 2 ? -6.617 7.379 -15.766 1 53.19 2 LYS B O 1
ATOM 1391 N N . ASP B 1 3 ? -6.926 7.883 -17.828 1 56.44 3 ASP B N 1
ATOM 1392 C CA . ASP B 1 3 ? -8.203 7.18 -17.906 1 56.44 3 ASP B CA 1
ATOM 1393 C C . ASP B 1 3 ? -8 5.668 -17.797 1 56.44 3 ASP B C 1
ATOM 1395 O O . ASP B 1 3 ? -7.57 5.027 -18.766 1 56.44 3 ASP B O 1
ATOM 1399 N N . ILE B 1 4 ? -8.016 5.105 -16.609 1 66.56 4 ILE B N 1
ATOM 1400 C CA . ILE B 1 4 ? -7.809 3.678 -16.391 1 66.56 4 ILE B CA 1
ATOM 1401 C C . ILE B 1 4 ? -9.148 2.943 -16.484 1 66.56 4 ILE B C 1
ATOM 1403 O O . ILE B 1 4 ? -10.109 3.314 -15.812 1 66.56 4 ILE B O 1
ATOM 1407 N N . GLN B 1 5 ? -9.203 2.074 -17.453 1 67.5 5 GLN B N 1
ATOM 1408 C CA . GLN B 1 5 ? -10.398 1.243 -17.578 1 67.5 5 GLN B CA 1
ATOM 1409 C C . GLN B 1 5 ? -10.727 0.558 -16.25 1 67.5 5 GLN B C 1
ATOM 1411 O O . GLN B 1 5 ? -9.828 0.1 -15.547 1 67.5 5 GLN B O 1
ATOM 1416 N N . VAL B 1 6 ? -11.938 0.714 -15.867 1 70.75 6 VAL B N 1
ATOM 1417 C CA . VAL B 1 6 ? -12.352 0.028 -14.641 1 70.75 6 VAL B CA 1
ATOM 1418 C C . VAL B 1 6 ? -13.383 -1.046 -14.977 1 70.75 6 VAL B C 1
ATOM 1420 O O . VAL B 1 6 ? -14.156 -0.897 -15.922 1 70.75 6 VAL B O 1
ATOM 1423 N N . ASN B 1 7 ? -13.164 -2.168 -14.422 1 75.06 7 ASN B N 1
ATOM 1424 C CA . ASN B 1 7 ? -14.195 -3.195 -14.57 1 75.06 7 ASN B CA 1
ATOM 1425 C C . ASN B 1 7 ? -15.523 -2.752 -13.961 1 75.06 7 ASN B C 1
ATOM 1427 O O . ASN B 1 7 ? -15.625 -2.566 -12.75 1 75.06 7 ASN B O 1
ATOM 1431 N N . THR B 1 8 ? -16.484 -2.66 -14.805 1 79.25 8 THR B N 1
ATOM 1432 C CA . THR B 1 8 ? -17.781 -2.203 -14.312 1 79.25 8 THR B CA 1
ATOM 1433 C C . THR B 1 8 ? -18.781 -3.359 -14.25 1 79.25 8 THR B C 1
ATOM 1435 O O . THR B 1 8 ? -19.906 -3.193 -13.781 1 79.25 8 THR B O 1
ATOM 1438 N N . ASP B 1 9 ? -18.344 -4.52 -14.75 1 89.19 9 ASP B N 1
ATOM 1439 C CA . ASP B 1 9 ? -19.219 -5.695 -14.734 1 89.19 9 ASP B CA 1
ATOM 1440 C C . ASP B 1 9 ? -18.828 -6.641 -13.594 1 89.19 9 ASP B C 1
ATOM 1442 O O . ASP B 1 9 ? -17.922 -7.469 -13.75 1 89.19 9 ASP B O 1
ATOM 1446 N N . SER B 1 10 ? -19.594 -6.637 -12.586 1 92.75 10 SER B N 1
ATOM 1447 C CA . SER B 1 10 ? -19.281 -7.422 -11.391 1 92.75 10 SER B CA 1
ATOM 1448 C C . SER B 1 10 ? -19.484 -8.914 -11.641 1 92.75 10 SER B C 1
ATOM 1450 O O . SER B 1 10 ? -19.031 -9.742 -10.859 1 92.75 10 SER B O 1
ATOM 1452 N N . SER B 1 11 ? -20.156 -9.234 -12.719 1 94.19 11 SER B N 1
ATOM 1453 C CA . SER B 1 11 ? -20.438 -10.633 -13.023 1 94.19 11 SER B CA 1
ATOM 1454 C C . SER B 1 11 ? -19.562 -11.148 -14.156 1 94.19 11 SER B C 1
ATOM 1456 O O . SER B 1 11 ? -19.797 -12.227 -14.703 1 94.19 11 SER B O 1
ATOM 1458 N N . ALA B 1 12 ? -18.594 -10.383 -14.5 1 93.81 12 ALA B N 1
ATOM 1459 C CA . ALA B 1 12 ? -17.688 -10.797 -15.578 1 93.81 12 ALA B CA 1
ATOM 1460 C C . ALA B 1 12 ? -17.016 -12.125 -15.258 1 93.81 12 ALA B C 1
ATOM 1462 O O . ALA B 1 12 ? -16.781 -12.445 -14.086 1 93.81 12 ALA B O 1
ATOM 1463 N N . SER B 1 13 ? -16.797 -12.875 -16.312 1 96.19 13 SER B N 1
ATOM 1464 C CA . SER B 1 13 ? -15.953 -14.047 -16.109 1 96.19 13 SER B CA 1
ATOM 1465 C C . SER B 1 13 ? -14.555 -13.641 -15.656 1 96.19 13 SER B C 1
ATOM 1467 O O . SER B 1 13 ? -14.094 -12.539 -15.953 1 96.19 13 SER B O 1
ATOM 1469 N N . LYS B 1 14 ? -13.859 -14.516 -14.984 1 96.62 14 LYS B N 1
ATOM 1470 C CA . LYS B 1 14 ? -12.492 -14.219 -14.555 1 96.62 14 LYS B CA 1
ATOM 1471 C C . LYS B 1 14 ? -11.586 -13.945 -15.758 1 96.62 14 LYS B C 1
ATOM 1473 O O . LYS B 1 14 ? -10.711 -13.086 -15.695 1 96.62 14 LYS B O 1
ATOM 1478 N N . LYS B 1 15 ? -11.805 -14.711 -16.75 1 96.75 15 LYS B N 1
ATOM 1479 C CA . LYS B 1 15 ? -11.016 -14.508 -17.953 1 96.75 15 LYS B CA 1
ATOM 1480 C C . LYS B 1 15 ? -11.164 -13.078 -18.469 1 96.75 15 LYS B C 1
ATOM 1482 O O . LYS B 1 15 ? -10.172 -12.398 -18.734 1 96.75 15 LYS B O 1
ATOM 1487 N N . ASP B 1 16 ? -12.406 -12.594 -18.609 1 96.75 16 ASP B N 1
ATOM 1488 C CA . ASP B 1 16 ? -12.672 -11.234 -19.078 1 96.75 16 ASP B CA 1
ATOM 1489 C C . ASP B 1 16 ? -12.133 -10.203 -18.094 1 96.75 16 ASP B C 1
ATOM 1491 O O . ASP B 1 16 ? -11.547 -9.188 -18.5 1 96.75 16 ASP B O 1
ATOM 1495 N N . PHE B 1 17 ? -12.352 -10.508 -16.875 1 97.25 17 PHE B N 1
ATOM 1496 C CA . PHE B 1 17 ? -11.883 -9.625 -15.82 1 97.25 17 PHE B CA 1
ATOM 1497 C C . PHE B 1 17 ? -10.375 -9.414 -15.922 1 97.25 17 PHE B C 1
ATOM 1499 O O . PHE B 1 17 ? -9.898 -8.281 -15.898 1 97.25 17 PHE B O 1
ATOM 1506 N N . TYR B 1 18 ? -9.625 -10.461 -16.047 1 98.12 18 TYR B N 1
ATOM 1507 C CA . TYR B 1 18 ? -8.164 -10.367 -16.031 1 98.12 18 TYR B CA 1
ATOM 1508 C C . TYR B 1 18 ? -7.645 -9.727 -17.312 1 98.12 18 TYR B C 1
ATOM 1510 O O . TYR B 1 18 ? -6.566 -9.125 -17.312 1 98.12 18 TYR B O 1
ATOM 1518 N N . GLU B 1 19 ? -8.383 -9.844 -18.391 1 97.31 19 GLU B N 1
ATOM 1519 C CA . GLU B 1 19 ? -8 -9.125 -19.594 1 97.31 19 GLU B CA 1
ATOM 1520 C C . GLU B 1 19 ? -8.055 -7.617 -19.391 1 97.31 19 GLU B C 1
ATOM 1522 O O . GLU B 1 19 ? -7.133 -6.895 -19.781 1 97.31 19 GLU B O 1
ATOM 1527 N N . ILE B 1 20 ? -9.102 -7.199 -18.797 1 96.69 20 ILE B N 1
ATOM 1528 C CA . ILE B 1 20 ? -9.266 -5.777 -18.516 1 96.69 20 ILE B CA 1
ATOM 1529 C C . ILE B 1 20 ? -8.234 -5.328 -17.484 1 96.69 20 ILE B C 1
ATOM 1531 O O . ILE B 1 20 ? -7.609 -4.277 -17.641 1 96.69 20 ILE B O 1
ATOM 1535 N N . LEU B 1 21 ? -8.078 -6.125 -16.438 1 97.69 21 LEU B N 1
ATOM 1536 C CA . LEU B 1 21 ? -7.121 -5.801 -15.391 1 97.69 21 LEU B CA 1
ATOM 1537 C C . LEU B 1 21 ? -5.711 -5.688 -15.953 1 97.69 21 LEU B C 1
ATOM 1539 O O . LEU B 1 21 ? -4.949 -4.797 -15.57 1 97.69 21 LEU B O 1
ATOM 1543 N N . LEU B 1 22 ? -5.352 -6.602 -16.828 1 98 22 LEU B N 1
ATOM 1544 C CA . LEU B 1 22 ? -4.039 -6.574 -17.469 1 98 22 LEU B CA 1
ATOM 1545 C C . LEU B 1 22 ? -3.838 -5.273 -18.234 1 98 22 LEU B C 1
ATOM 1547 O O . LEU B 1 22 ? -2.768 -4.664 -18.156 1 98 22 LEU B O 1
ATOM 1551 N N . SER B 1 23 ? -4.867 -4.895 -18.922 1 97.12 23 SER B N 1
ATOM 1552 C CA . SER B 1 23 ? -4.805 -3.639 -19.656 1 97.12 23 SER B CA 1
ATOM 1553 C C . SER B 1 23 ? -4.609 -2.451 -18.719 1 97.12 23 SER B C 1
ATOM 1555 O O . SER B 1 23 ? -3.846 -1.531 -19.031 1 97.12 23 SER B O 1
ATOM 1557 N N . GLN B 1 24 ? -5.277 -2.463 -17.625 1 95.75 24 GLN B N 1
ATOM 1558 C CA . GLN B 1 24 ? -5.121 -1.413 -16.625 1 95.75 24 GLN B CA 1
ATOM 1559 C C . GLN B 1 24 ? -3.688 -1.351 -16.109 1 95.75 24 GLN B C 1
ATOM 1561 O O . GLN B 1 24 ? -3.102 -0.27 -16.016 1 95.75 24 GLN B O 1
ATOM 1566 N N . VAL B 1 25 ? -3.154 -2.471 -15.789 1 97.31 25 VAL B N 1
ATOM 1567 C CA . VAL B 1 25 ? -1.804 -2.549 -15.242 1 97.31 25 VAL B CA 1
ATOM 1568 C C . VAL B 1 25 ? -0.796 -2.064 -16.281 1 97.31 25 VAL B C 1
ATOM 1570 O O . VAL B 1 25 ? 0.147 -1.342 -15.953 1 97.31 25 VAL B O 1
ATOM 1573 N N . LYS B 1 26 ? -0.98 -2.441 -17.531 1 97.25 26 LYS B N 1
ATOM 1574 C CA . LYS B 1 26 ? -0.109 -1.957 -18.609 1 97.25 26 LYS B CA 1
ATOM 1575 C C . LYS B 1 26 ? -0.136 -0.434 -18.688 1 97.25 26 LYS B C 1
ATOM 1577 O O . LYS B 1 26 ? 0.906 0.202 -18.859 1 97.25 26 LYS B O 1
ATOM 1582 N N . SER B 1 27 ? -1.302 0.105 -18.578 1 94.81 27 SER B N 1
ATOM 1583 C CA . SER B 1 27 ? -1.453 1.556 -18.625 1 94.81 27 SER B CA 1
ATOM 1584 C C . SER B 1 27 ? -0.753 2.225 -17.438 1 94.81 27 SER B C 1
ATOM 1586 O O . SER B 1 27 ? -0.099 3.256 -17.609 1 94.81 27 SER B O 1
ATOM 1588 N N . ILE B 1 28 ? -0.87 1.678 -16.328 1 92.94 28 ILE B N 1
ATOM 1589 C CA . ILE B 1 28 ? -0.278 2.195 -15.102 1 92.94 28 ILE B CA 1
ATOM 1590 C C . ILE B 1 28 ? 1.245 2.186 -15.219 1 92.94 28 ILE B C 1
ATOM 1592 O O . ILE B 1 28 ? 1.911 3.143 -14.812 1 92.94 28 ILE B O 1
ATOM 1596 N N . CYS B 1 29 ? 1.796 1.177 -15.828 1 95.44 29 CYS B N 1
ATOM 1597 C CA . CYS B 1 29 ? 3.236 0.954 -15.82 1 95.44 29 CYS B CA 1
ATOM 1598 C C . CYS B 1 29 ? 3.893 1.557 -17.047 1 95.44 29 CYS B C 1
ATOM 1600 O O . CYS B 1 29 ? 5.121 1.587 -17.156 1 95.44 29 CYS B O 1
ATOM 1602 N N . GLU B 1 30 ? 3.16 1.934 -18.047 1 93.19 30 GLU B N 1
ATOM 1603 C CA . GLU B 1 30 ? 3.686 2.334 -19.359 1 93.19 30 GLU B CA 1
ATOM 1604 C C . GLU B 1 30 ? 4.668 3.494 -19.219 1 93.19 30 GLU B C 1
ATOM 1606 O O . GLU B 1 30 ? 5.727 3.496 -19.844 1 93.19 30 GLU B O 1
ATOM 1611 N N . ASP B 1 31 ? 4.484 4.52 -18.375 1 89.38 31 ASP B N 1
ATOM 1612 C CA . ASP B 1 31 ? 5.367 5.68 -18.344 1 89.38 31 ASP B CA 1
ATOM 1613 C C . ASP B 1 31 ? 5.973 5.859 -16.953 1 89.38 31 ASP B C 1
ATOM 1615 O O . ASP B 1 31 ? 6.324 6.977 -16.562 1 89.38 31 ASP B O 1
ATOM 1619 N N . GLN B 1 32 ? 6.066 4.832 -16.281 1 93.81 32 GLN B N 1
ATOM 1620 C CA . GLN B 1 32 ? 6.645 4.859 -14.945 1 93.81 32 GLN B CA 1
ATOM 1621 C C . GLN B 1 32 ? 7.48 3.611 -14.688 1 93.81 32 GLN B C 1
ATOM 1623 O O . GLN B 1 32 ? 6.977 2.49 -14.766 1 93.81 32 GLN B O 1
ATOM 1628 N N . THR B 1 33 ? 8.75 3.844 -14.344 1 96.31 33 THR B N 1
ATOM 1629 C CA . THR B 1 33 ? 9.633 2.693 -14.18 1 96.31 33 THR B CA 1
ATOM 1630 C C . THR B 1 33 ? 10 2.504 -12.711 1 96.31 33 THR B C 1
ATOM 1632 O O . THR B 1 33 ? 10.578 1.48 -12.336 1 96.31 33 THR B O 1
ATOM 1635 N N . PHE B 1 34 ? 9.68 3.48 -11.875 1 97.06 34 PHE B N 1
ATOM 1636 C CA . PHE B 1 34 ? 9.992 3.365 -10.453 1 97.06 34 PHE B CA 1
ATOM 1637 C C . PHE B 1 34 ? 9.195 2.236 -9.82 1 97.06 34 PHE B C 1
ATOM 1639 O O . PHE B 1 34 ? 7.969 2.324 -9.703 1 97.06 34 PHE B O 1
ATOM 1646 N N . TRP B 1 35 ? 9.844 1.215 -9.336 1 97.62 35 TRP B N 1
ATOM 1647 C CA . TRP B 1 35 ? 9.211 -0.049 -8.961 1 97.62 35 TRP B CA 1
ATOM 1648 C C . TRP B 1 35 ? 8.281 0.137 -7.77 1 97.62 35 TRP B C 1
ATOM 1650 O O . TRP B 1 35 ? 7.227 -0.495 -7.695 1 97.62 35 TRP B O 1
ATOM 1660 N N . VAL B 1 36 ? 8.625 1.032 -6.844 1 98.25 36 VAL B N 1
ATOM 1661 C CA . VAL B 1 36 ? 7.789 1.235 -5.668 1 98.25 36 VAL B CA 1
ATOM 1662 C C . VAL B 1 36 ? 6.426 1.776 -6.09 1 98.25 36 VAL B C 1
ATOM 1664 O O . VAL B 1 36 ? 5.387 1.283 -5.645 1 98.25 36 VAL B O 1
ATOM 1667 N N . THR B 1 37 ? 6.422 2.766 -6.988 1 98.12 37 THR B N 1
ATOM 1668 C CA . THR B 1 37 ? 5.195 3.381 -7.488 1 98.12 37 THR B CA 1
ATOM 1669 C C . THR B 1 37 ? 4.336 2.355 -8.227 1 98.12 37 THR B C 1
ATOM 1671 O O . THR B 1 37 ? 3.137 2.25 -7.969 1 98.12 37 THR B O 1
ATOM 1674 N N . ASN B 1 38 ? 4.984 1.611 -9.086 1 98.12 38 ASN B N 1
ATOM 1675 C CA . ASN B 1 38 ? 4.25 0.632 -9.883 1 98.12 38 ASN B CA 1
ATOM 1676 C C . ASN B 1 38 ? 3.639 -0.456 -9 1 98.12 38 ASN B C 1
ATOM 1678 O O . ASN B 1 38 ? 2.467 -0.804 -9.164 1 98.12 38 ASN B O 1
ATOM 1682 N N . LEU B 1 39 ? 4.41 -0.976 -8.047 1 98.69 39 LEU B N 1
ATOM 1683 C CA . LEU B 1 39 ? 3.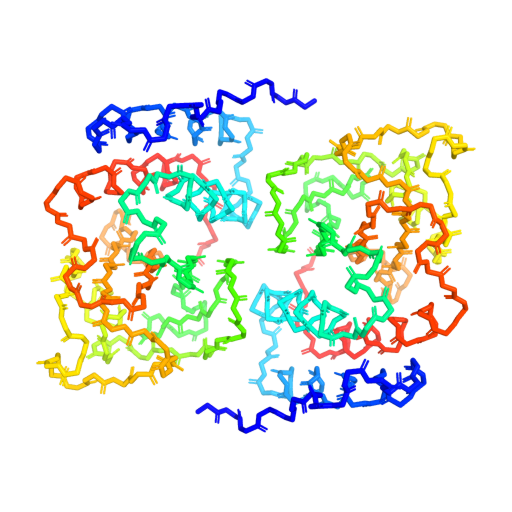896 -2.018 -7.16 1 98.69 39 LEU B CA 1
ATOM 1684 C C . LEU B 1 39 ? 2.775 -1.478 -6.277 1 98.69 39 LEU B C 1
ATOM 1686 O O . LEU B 1 39 ? 1.815 -2.191 -5.98 1 98.69 39 LEU B O 1
ATOM 1690 N N . SER B 1 40 ? 2.871 -0.206 -5.812 1 98.62 40 SER B N 1
ATOM 1691 C CA . SER B 1 40 ? 1.832 0.412 -4.996 1 98.62 40 SER B CA 1
ATOM 1692 C C . SER B 1 40 ? 0.516 0.513 -5.758 1 98.62 40 SER B C 1
ATOM 1694 O O . SER B 1 40 ? -0.529 0.086 -5.266 1 98.62 40 SER B O 1
ATOM 1696 N N . ASN B 1 41 ? 0.562 1.018 -6.965 1 97.5 41 ASN B N 1
ATOM 1697 C CA . ASN B 1 41 ? -0.648 1.152 -7.77 1 97.5 41 ASN B CA 1
ATOM 1698 C C . ASN B 1 41 ? -1.193 -0.208 -8.195 1 97.5 41 ASN B C 1
ATOM 1700 O O . ASN B 1 41 ? -2.406 -0.421 -8.203 1 97.5 41 ASN B O 1
ATOM 1704 N N . VAL B 1 42 ? -0.307 -1.106 -8.547 1 98.25 42 VAL B N 1
ATOM 1705 C CA . VAL B 1 42 ? -0.761 -2.406 -9.039 1 98.25 42 VAL B CA 1
ATOM 1706 C C . VAL B 1 42 ? -1.435 -3.176 -7.902 1 98.25 42 VAL B C 1
ATOM 1708 O O . VAL B 1 42 ? -2.463 -3.824 -8.109 1 98.25 42 VAL B O 1
ATOM 1711 N N . SER B 1 43 ? -0.836 -3.15 -6.672 1 98.56 43 SER B N 1
ATOM 1712 C CA . SER B 1 43 ? -1.5 -3.797 -5.547 1 98.56 43 SER B CA 1
ATOM 1713 C C . SER B 1 43 ? -2.912 -3.254 -5.352 1 98.56 43 SER B C 1
ATOM 1715 O O . SER B 1 43 ? -3.842 -4.016 -5.078 1 98.56 43 SER B O 1
ATOM 1717 N N . SER B 1 44 ? -3.051 -1.951 -5.535 1 97.5 44 SER B N 1
ATOM 1718 C CA . SER B 1 44 ? -4.348 -1.301 -5.387 1 97.5 44 SER B CA 1
ATOM 1719 C C . SER B 1 44 ? -5.324 -1.759 -6.465 1 97.5 44 SER B C 1
ATOM 1721 O O . SER B 1 44 ? -6.449 -2.156 -6.164 1 97.5 44 SER B O 1
ATOM 1723 N N . VAL B 1 45 ? -4.895 -1.771 -7.672 1 97.19 45 VAL B N 1
ATOM 1724 C CA . VAL B 1 45 ? -5.758 -2.098 -8.805 1 97.19 45 VAL B CA 1
ATOM 1725 C C . VAL B 1 45 ? -6.191 -3.559 -8.719 1 97.19 45 VAL B C 1
ATOM 1727 O O . VAL B 1 45 ? -7.352 -3.885 -8.977 1 97.19 45 VAL B O 1
ATOM 1730 N N . ILE B 1 46 ? -5.27 -4.441 -8.359 1 98.56 46 ILE B N 1
ATOM 1731 C CA . ILE B 1 46 ? -5.609 -5.855 -8.219 1 98.56 46 ILE B CA 1
ATOM 1732 C C . ILE B 1 46 ? -6.629 -6.027 -7.094 1 98.56 46 ILE B C 1
ATOM 1734 O O . ILE B 1 46 ? -7.676 -6.652 -7.285 1 98.56 46 ILE B O 1
ATOM 1738 N N . TYR B 1 47 ? -6.363 -5.457 -5.938 1 98.12 47 TYR B N 1
ATOM 1739 C CA . TYR B 1 47 ? -7.184 -5.609 -4.738 1 98.12 47 TYR B CA 1
ATOM 1740 C C . TYR B 1 47 ? -8.609 -5.133 -4.988 1 98.12 47 TYR B C 1
ATOM 1742 O O . TYR B 1 47 ? -9.562 -5.895 -4.824 1 98.12 47 TYR B O 1
ATOM 1750 N N . HIS B 1 48 ? -8.695 -3.902 -5.43 1 96.62 48 HIS B N 1
ATOM 1751 C CA . HIS B 1 48 ? -10.016 -3.318 -5.645 1 96.62 48 HIS B CA 1
ATOM 1752 C C . HIS B 1 48 ? -10.711 -3.949 -6.848 1 96.62 48 HIS B C 1
ATOM 1754 O O . HIS B 1 48 ? -11.938 -4.09 -6.859 1 96.62 48 HIS B O 1
ATOM 1760 N N . GLY B 1 49 ? -9.945 -4.293 -7.879 1 96.88 49 GLY B N 1
ATOM 1761 C CA . GLY B 1 49 ? -10.5 -5.008 -9.016 1 96.88 49 GLY B CA 1
ATOM 1762 C C . GLY B 1 49 ? -11.133 -6.336 -8.625 1 96.88 49 GLY B C 1
ATOM 1763 O O . GLY B 1 49 ? -12.297 -6.594 -8.953 1 96.88 49 GLY B O 1
ATOM 1764 N N . LEU B 1 50 ? -10.375 -7.184 -7.922 1 97.88 50 LEU B N 1
ATOM 1765 C CA . LEU B 1 50 ? -10.891 -8.477 -7.496 1 97.88 50 LEU B CA 1
ATOM 1766 C C . LEU B 1 50 ? -12.133 -8.305 -6.629 1 97.88 50 LEU B C 1
ATOM 1768 O O . LEU B 1 50 ? -13.133 -9.008 -6.809 1 97.88 50 LEU B O 1
ATOM 1772 N N . MET B 1 51 ? -12.102 -7.328 -5.75 1 96.06 51 MET B N 1
ATOM 1773 C CA . MET B 1 51 ? -13.195 -7.105 -4.805 1 96.06 51 MET B CA 1
ATOM 1774 C C . MET B 1 51 ? -14.453 -6.629 -5.527 1 96.06 51 MET B C 1
ATOM 1776 O O . MET B 1 51 ? -15.547 -6.668 -4.969 1 96.06 51 MET B O 1
ATOM 1780 N N . SER B 1 52 ? -14.305 -6.125 -6.727 1 95.44 52 SER B N 1
ATOM 1781 C CA . SER B 1 52 ? -15.453 -5.645 -7.496 1 95.44 52 SER B CA 1
ATOM 1782 C C . SER B 1 52 ? -16.25 -6.809 -8.086 1 95.44 52 SER B C 1
ATOM 1784 O O . SER B 1 52 ? -17.375 -6.629 -8.531 1 95.44 52 SER B O 1
ATOM 1786 N N . LEU B 1 53 ? -15.656 -8.008 -8.188 1 96.69 53 LEU B N 1
ATOM 1787 C CA . LEU B 1 53 ? -16.312 -9.188 -8.734 1 96.69 53 LEU B CA 1
ATOM 1788 C C . LEU B 1 53 ? -17.266 -9.797 -7.711 1 96.69 53 LEU B C 1
ATOM 1790 O O . LEU B 1 53 ? -16.938 -9.898 -6.527 1 96.69 53 LEU B O 1
ATOM 1794 N N . THR B 1 54 ? -18.422 -10.234 -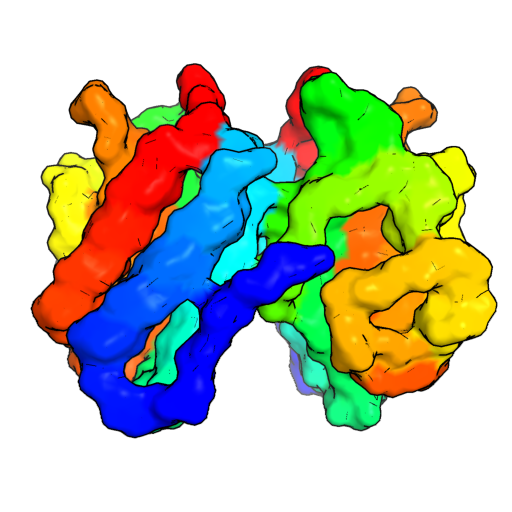8.188 1 96.81 54 THR B N 1
ATOM 1795 C CA . THR B 1 54 ? -19.391 -10.898 -7.324 1 96.81 54 THR B CA 1
ATOM 1796 C C . THR B 1 54 ? -18.766 -12.109 -6.641 1 96.81 54 THR B C 1
ATOM 1798 O O . THR B 1 54 ? -19.031 -12.375 -5.469 1 96.81 54 THR B O 1
ATOM 1801 N N . TYR B 1 55 ? -17.984 -12.805 -7.387 1 96.5 55 TYR B N 1
ATOM 1802 C CA . TYR B 1 55 ? -17.312 -13.977 -6.824 1 96.5 55 TYR B CA 1
ATOM 1803 C C . TYR B 1 55 ? -16.562 -13.617 -5.555 1 96.5 55 TYR B C 1
ATOM 1805 O O . TYR B 1 55 ? -16.719 -14.273 -4.523 1 96.5 55 TYR B O 1
ATOM 1813 N N . PHE B 1 56 ? -15.844 -12.547 -5.555 1 97.06 56 PHE B N 1
ATOM 1814 C CA . PHE B 1 56 ? -14.977 -12.203 -4.438 1 97.06 56 PHE B CA 1
ATOM 1815 C C . PHE B 1 56 ? -15.719 -11.359 -3.41 1 97.06 56 PHE B C 1
ATOM 1817 O O . PHE B 1 56 ? -15.227 -11.133 -2.305 1 97.06 56 PHE B O 1
ATOM 1824 N N . GLN B 1 57 ? -16.828 -10.906 -3.738 1 95.62 57 GLN B N 1
ATOM 1825 C CA . GLN B 1 57 ? -17.703 -10.359 -2.709 1 95.62 57 GLN B CA 1
ATOM 1826 C C . GLN B 1 57 ? -18.172 -11.445 -1.748 1 95.62 57 GLN B C 1
ATOM 1828 O O . GLN B 1 57 ? -18.406 -11.18 -0.567 1 95.62 57 GLN B O 1
ATOM 1833 N N . ASN B 1 58 ? -18.25 -12.672 -2.258 1 96.12 58 ASN B N 1
ATOM 1834 C CA . ASN B 1 58 ? -18.641 -13.82 -1.443 1 96.12 58 ASN B CA 1
ATOM 1835 C C . ASN B 1 58 ? -17.438 -14.492 -0.807 1 96.12 58 ASN B C 1
ATOM 1837 O O . ASN B 1 58 ? -17.562 -15.172 0.214 1 96.12 58 ASN B O 1
ATOM 1841 N N . LYS B 1 59 ? -16.297 -14.383 -1.443 1 97.38 59 LYS B N 1
ATOM 1842 C CA . LYS B 1 59 ? -15 -14.828 -0.925 1 97.38 59 LYS B CA 1
ATOM 1843 C C . LYS B 1 59 ? -14 -13.68 -0.883 1 97.38 59 LYS B C 1
ATOM 1845 O O . LYS B 1 59 ? -13.047 -13.648 -1.666 1 97.38 59 LYS B O 1
ATOM 1850 N N . PRO B 1 60 ? -14.125 -12.828 0.054 1 97.06 60 PRO B N 1
ATOM 1851 C CA . PRO B 1 60 ? -13.422 -11.539 0.041 1 97.06 60 PRO B CA 1
ATOM 1852 C C . PRO B 1 60 ? -11.906 -11.695 0.117 1 97.06 60 PRO B C 1
ATOM 1854 O O . PRO B 1 60 ? -11.406 -12.523 0.877 1 97.06 60 PRO B O 1
ATOM 1857 N N . ILE B 1 61 ? -11.297 -10.898 -0.681 1 97.31 61 ILE B N 1
ATOM 1858 C CA . ILE B 1 61 ? -9.852 -10.719 -0.578 1 97.31 61 ILE B CA 1
ATOM 1859 C C . ILE B 1 61 ? -9.531 -9.828 0.621 1 97.31 61 ILE B C 1
ATOM 1861 O O . ILE B 1 61 ? -10.141 -8.773 0.802 1 97.31 61 ILE B O 1
ATOM 1865 N N . ASN B 1 62 ? -8.586 -10.25 1.445 1 95.81 62 ASN B N 1
ATOM 1866 C CA . ASN B 1 62 ? -8.289 -9.422 2.609 1 95.81 62 ASN B CA 1
ATOM 1867 C C . ASN B 1 62 ? -6.867 -8.875 2.561 1 95.81 62 ASN B C 1
ATOM 1869 O O . ASN B 1 62 ? -6.488 -8.039 3.379 1 95.81 62 ASN B O 1
ATOM 1873 N N . TRP B 1 63 ? -6.121 -9.32 1.558 1 97.69 63 TRP B N 1
ATOM 1874 C CA . TRP B 1 63 ? -4.754 -8.828 1.445 1 97.69 63 TRP B CA 1
ATOM 1875 C C . TRP B 1 63 ? -4.227 -9 0.024 1 97.69 63 TRP B C 1
ATOM 1877 O O . TRP B 1 63 ? -4.449 -10.031 -0.606 1 97.69 63 TRP B O 1
ATOM 1887 N N . CYS B 1 64 ? -3.539 -8.039 -0.523 1 98.38 64 CYS B N 1
ATOM 1888 C CA . CYS B 1 64 ? -2.895 -8.062 -1.832 1 98.38 64 CYS B CA 1
ATOM 1889 C C . CYS B 1 64 ? -1.636 -7.207 -1.838 1 98.38 64 CYS B C 1
ATOM 1891 O O . CYS B 1 64 ? -1.705 -5.992 -1.635 1 98.38 64 CYS B O 1
ATOM 1893 N N . GLY B 1 65 ? -0.553 -7.84 -2.029 1 98.5 65 GLY B N 1
ATOM 1894 C CA . GLY B 1 65 ? 0.653 -7.027 -2.053 1 98.5 65 GLY B CA 1
ATOM 1895 C C . GLY B 1 65 ? 1.9 -7.82 -2.389 1 98.5 65 GLY B C 1
ATOM 1896 O O . GLY B 1 65 ? 1.812 -8.914 -2.949 1 98.5 65 GLY B O 1
ATOM 1897 N N . PHE B 1 66 ? 3.008 -7.195 -2.15 1 98.81 66 PHE B N 1
ATOM 1898 C CA . PHE B 1 66 ? 4.281 -7.727 -2.625 1 98.81 66 PHE B CA 1
ATOM 1899 C C . PHE B 1 66 ? 5.25 -7.926 -1.466 1 98.81 66 PHE B C 1
ATOM 1901 O O . PHE B 1 66 ? 5.293 -7.117 -0.538 1 98.81 66 PHE B O 1
ATOM 1908 N N . TYR B 1 67 ? 5.918 -8.945 -1.511 1 98.38 67 TYR B N 1
ATOM 1909 C CA . TYR B 1 67 ? 7.191 -9.094 -0.815 1 98.38 67 TYR B CA 1
ATOM 1910 C C . TYR B 1 67 ? 8.359 -9.078 -1.798 1 98.38 67 TYR B C 1
ATOM 1912 O O . TYR B 1 67 ? 8.266 -9.648 -2.887 1 98.38 67 TYR B O 1
ATOM 1920 N N . LEU B 1 68 ? 9.383 -8.438 -1.396 1 98.44 68 LEU B N 1
ATOM 1921 C CA . LEU B 1 68 ? 10.562 -8.32 -2.248 1 98.44 68 LEU B CA 1
ATOM 1922 C C . LEU B 1 68 ? 11.734 -9.102 -1.669 1 98.44 68 LEU B C 1
ATOM 1924 O O . LEU B 1 68 ? 11.805 -9.32 -0.458 1 98.44 68 LEU B O 1
ATOM 1928 N N . THR B 1 69 ? 12.594 -9.547 -2.539 1 98.19 69 THR B N 1
ATOM 1929 C CA . THR B 1 69 ? 13.852 -10.062 -2.014 1 98.19 69 THR B CA 1
ATOM 1930 C C . THR B 1 69 ? 14.602 -8.977 -1.241 1 98.19 69 THR B C 1
ATOM 1932 O O . THR B 1 69 ? 14.828 -7.883 -1.76 1 98.19 69 THR B O 1
ATOM 1935 N N . ASP B 1 70 ? 14.898 -9.32 0.001 1 96.81 70 ASP B N 1
ATOM 1936 C CA . ASP B 1 70 ? 15.578 -8.375 0.886 1 96.81 70 ASP B CA 1
ATOM 1937 C C . ASP B 1 70 ? 16.938 -7.965 0.318 1 96.81 70 ASP B C 1
ATOM 1939 O O . ASP B 1 70 ? 17.797 -8.812 0.083 1 96.81 70 ASP B O 1
ATOM 1943 N N . PRO B 1 71 ? 17.094 -6.684 0.159 1 92.31 71 PRO B N 1
ATOM 1944 C CA . PRO B 1 71 ? 18.375 -6.238 -0.38 1 92.31 71 PRO B CA 1
ATOM 1945 C C . PRO B 1 71 ? 19.547 -6.602 0.524 1 92.31 71 PRO B C 1
ATOM 1947 O O . PRO B 1 71 ? 20.688 -6.707 0.055 1 92.31 71 PRO B O 1
ATOM 1950 N N . LYS B 1 72 ? 19.312 -6.816 1.77 1 94.5 72 LYS B N 1
ATOM 1951 C CA . LYS B 1 72 ? 20.375 -7.109 2.723 1 94.5 72 LYS B CA 1
ATOM 1952 C C . LYS B 1 72 ? 20.594 -8.617 2.859 1 94.5 72 LYS B C 1
ATOM 1954 O O . LYS B 1 72 ? 21.594 -9.055 3.428 1 94.5 72 LYS B O 1
ATOM 1959 N N . ASN B 1 73 ? 19.672 -9.383 2.436 1 96.38 73 ASN B N 1
ATOM 1960 C CA . ASN B 1 73 ? 19.703 -10.844 2.527 1 96.38 73 ASN B CA 1
ATOM 1961 C C . ASN B 1 73 ? 18.859 -11.492 1.431 1 96.38 73 ASN B C 1
ATOM 1963 O O . ASN B 1 73 ? 17.641 -11.594 1.553 1 96.38 73 ASN B O 1
ATOM 1967 N N . ASN B 1 74 ? 19.516 -12.016 0.441 1 96.06 74 ASN B N 1
ATOM 1968 C CA . ASN B 1 74 ? 18.812 -12.477 -0.749 1 96.06 74 ASN B CA 1
ATOM 1969 C C . ASN B 1 74 ? 18.125 -13.82 -0.502 1 96.06 74 ASN B C 1
ATOM 1971 O O . ASN B 1 74 ? 17.594 -14.43 -1.434 1 96.06 74 ASN B O 1
ATOM 1975 N N . GLN B 1 75 ? 18.109 -14.312 0.72 1 97.56 75 GLN B N 1
ATOM 1976 C CA . GLN B 1 75 ? 17.391 -15.539 1.085 1 97.56 75 GLN B CA 1
ATOM 1977 C C . GLN B 1 75 ? 16.172 -15.227 1.948 1 97.56 75 GLN B C 1
ATOM 1979 O O . GLN B 1 75 ? 15.656 -16.109 2.637 1 97.56 75 GLN B O 1
ATOM 1984 N N . LYS B 1 76 ? 15.836 -13.977 1.932 1 97.94 76 LYS B N 1
ATOM 1985 C CA . LYS B 1 76 ? 14.656 -13.531 2.67 1 97.94 76 LYS B CA 1
ATOM 1986 C C . LYS B 1 76 ? 13.805 -12.586 1.825 1 97.94 76 LYS B C 1
ATOM 1988 O O . LYS B 1 76 ? 14.328 -11.844 0.994 1 97.94 76 LYS B O 1
ATOM 1993 N N . LEU B 1 77 ? 12.555 -12.742 2.033 1 97.69 77 LEU B N 1
ATOM 1994 C CA . LEU B 1 77 ? 11.594 -11.766 1.526 1 97.69 77 LEU B CA 1
ATOM 1995 C C . LEU B 1 77 ? 11.336 -10.672 2.559 1 97.69 77 LEU B C 1
ATOM 1997 O O . LEU B 1 77 ? 11.266 -10.945 3.758 1 97.69 77 LEU B O 1
ATOM 2001 N N . ILE B 1 78 ? 11.188 -9.469 2.08 1 97.88 78 ILE B N 1
ATOM 2002 C CA . ILE B 1 78 ? 10.844 -8.328 2.93 1 97.88 78 ILE B CA 1
ATOM 2003 C C . ILE B 1 78 ? 9.602 -7.637 2.385 1 97.88 78 ILE B C 1
ATOM 2005 O O . ILE B 1 78 ? 9.43 -7.527 1.168 1 97.88 78 ILE B O 1
ATOM 2009 N N . LEU B 1 79 ? 8.805 -7.16 3.275 1 97.81 79 LEU B N 1
ATOM 2010 C CA . LEU B 1 79 ? 7.492 -6.629 2.918 1 97.81 79 LEU B CA 1
ATOM 2011 C C . LEU B 1 79 ? 7.625 -5.395 2.035 1 97.81 79 LEU B C 1
ATOM 2013 O O . LEU B 1 79 ? 8.406 -4.492 2.34 1 97.81 79 LEU B O 1
ATOM 2017 N N . GLY B 1 80 ? 6.891 -5.375 0.889 1 98.5 80 GLY B N 1
ATOM 2018 C CA . GLY B 1 80 ? 6.727 -4.223 0.017 1 98.5 80 GLY B CA 1
ATOM 2019 C C . GLY B 1 80 ? 5.324 -3.645 0.052 1 98.5 80 GLY B C 1
ATOM 2020 O O . GLY B 1 80 ? 4.582 -3.855 1.014 1 98.5 80 GLY B O 1
ATOM 2021 N N . PRO B 1 81 ? 4.93 -2.852 -0.938 1 98.75 81 PRO B N 1
ATOM 2022 C CA . PRO B 1 81 ? 3.609 -2.221 -0.979 1 98.75 81 PRO B CA 1
ATOM 2023 C C . PRO B 1 81 ? 2.471 -3.238 -0.991 1 98.75 81 PRO B C 1
ATOM 2025 O O . PRO B 1 81 ? 2.594 -4.301 -1.603 1 98.75 81 PRO B O 1
ATOM 2028 N N . PHE B 1 82 ? 1.345 -2.867 -0.316 1 98.5 82 PHE B N 1
ATOM 2029 C CA . PHE B 1 82 ? 0.207 -3.777 -0.267 1 98.5 82 PHE B CA 1
ATOM 2030 C C . PHE B 1 82 ? -1.076 -3.023 0.056 1 98.5 82 PHE B C 1
ATOM 2032 O O . PHE B 1 82 ? -1.039 -1.836 0.387 1 98.5 82 PHE B O 1
ATOM 2039 N N . GLN B 1 83 ? -2.156 -3.652 -0.151 1 98.31 83 GLN B N 1
ATOM 2040 C CA . GLN B 1 83 ? -3.477 -3.295 0.354 1 98.31 83 GLN B CA 1
ATOM 2041 C C . GLN B 1 83 ? -3.959 -4.305 1.393 1 98.31 83 GLN B C 1
ATOM 2043 O O . GLN B 1 83 ? -3.924 -5.512 1.154 1 98.31 83 GLN B O 1
ATOM 2048 N N . GLY B 1 84 ? -4.402 -3.85 2.508 1 97 84 GLY B N 1
ATOM 2049 C CA . GLY B 1 84 ? -4.828 -4.727 3.59 1 97 84 GLY B CA 1
ATOM 2050 C C . GLY B 1 84 ? -4.266 -4.324 4.938 1 97 84 GLY B C 1
ATOM 2051 O O . GLY B 1 84 ? -3.695 -3.242 5.082 1 97 84 GLY B O 1
ATOM 2052 N N . LYS B 1 85 ? -4.461 -5.156 5.918 1 94.94 85 LYS B N 1
ATOM 2053 C CA . LYS B 1 85 ? -3.99 -4.852 7.266 1 94.94 85 LYS B CA 1
ATOM 2054 C C . LYS B 1 85 ? -2.504 -5.164 7.414 1 94.94 85 LYS B C 1
ATOM 2056 O O . LYS B 1 85 ? -1.911 -5.809 6.547 1 94.94 85 LYS B O 1
ATOM 2061 N N . VAL B 1 86 ? -1.952 -4.656 8.422 1 93.88 86 VAL B N 1
ATOM 2062 C CA . VAL B 1 86 ? -0.529 -4.77 8.719 1 93.88 86 VAL B CA 1
ATOM 2063 C C . VAL B 1 86 ? -0.08 -6.219 8.547 1 93.88 86 VAL B C 1
ATOM 2065 O O . VAL B 1 86 ? -0.825 -7.148 8.867 1 93.88 86 VAL B O 1
ATOM 2068 N N . ALA B 1 87 ? 1.135 -6.371 8.156 1 90.38 87 ALA B N 1
ATOM 2069 C CA . ALA B 1 87 ? 1.637 -7.707 7.84 1 90.38 87 ALA B CA 1
ATOM 2070 C C . ALA B 1 87 ? 3.029 -7.922 8.43 1 90.38 87 ALA B C 1
ATOM 2072 O O . ALA B 1 87 ? 3.695 -6.961 8.828 1 90.38 87 ALA B O 1
ATOM 2073 N N . CYS B 1 88 ? 3.393 -9.195 8.406 1 90.31 88 CYS B N 1
ATOM 2074 C CA . CYS B 1 88 ? 4.758 -9.523 8.805 1 90.31 88 CYS B CA 1
ATOM 2075 C C . CYS B 1 88 ? 5.766 -8.93 7.828 1 90.31 88 CYS B C 1
ATOM 2077 O O . CYS B 1 88 ? 5.461 -8.75 6.648 1 90.31 88 CYS B O 1
ATOM 2079 N N . THR B 1 89 ? 6.969 -8.766 8.359 1 93.38 89 THR B N 1
ATOM 2080 C CA . THR B 1 89 ? 7.895 -7.949 7.586 1 93.38 89 THR B CA 1
ATOM 2081 C C . THR B 1 89 ? 8.93 -8.82 6.875 1 93.38 89 THR B C 1
ATOM 2083 O O . THR B 1 89 ? 9.438 -8.445 5.82 1 93.38 89 THR B O 1
ATOM 2086 N N . LEU B 1 90 ? 9.242 -9.938 7.484 1 94.75 90 LEU B N 1
ATOM 2087 C CA . LEU B 1 90 ? 10.312 -10.766 6.93 1 94.75 90 LEU B CA 1
ATOM 2088 C C . LEU B 1 90 ? 9.859 -12.219 6.805 1 94.75 90 LEU B C 1
ATOM 2090 O O . LEU B 1 90 ? 9.25 -12.766 7.723 1 94.75 90 LEU B O 1
ATOM 2094 N N . ILE B 1 91 ? 10.172 -12.805 5.633 1 95.12 91 ILE B N 1
ATOM 2095 C CA . ILE B 1 91 ? 9.828 -14.195 5.359 1 95.12 91 ILE B CA 1
ATOM 2096 C C . ILE B 1 91 ? 11.039 -14.914 4.754 1 95.12 91 ILE B C 1
ATOM 2098 O O . ILE B 1 91 ? 11.477 -14.578 3.654 1 95.12 91 ILE B O 1
ATOM 2102 N N . PRO B 1 92 ? 11.547 -15.914 5.457 1 96.12 92 PRO B N 1
ATOM 2103 C CA . PRO B 1 92 ? 12.633 -16.672 4.84 1 96.12 92 PRO B CA 1
ATOM 2104 C C . PRO B 1 92 ? 12.188 -17.438 3.596 1 96.12 92 PRO B C 1
ATOM 2106 O O . PRO B 1 92 ? 11.062 -17.938 3.549 1 96.12 92 PRO B O 1
ATOM 2109 N N . PHE B 1 93 ? 13.109 -17.5 2.609 1 97.06 93 PHE B N 1
ATOM 2110 C CA . PHE B 1 93 ? 12.836 -18.406 1.496 1 97.06 93 PHE B CA 1
ATOM 2111 C C . PHE B 1 93 ? 12.555 -19.812 1.999 1 97.06 93 PHE B C 1
ATOM 2113 O O . PHE B 1 93 ? 13.227 -20.312 2.904 1 97.06 93 PHE B O 1
ATOM 2120 N N . GLY B 1 94 ? 11.484 -20.391 1.425 1 95.31 94 GLY B N 1
ATOM 2121 C CA . GLY B 1 94 ? 11.156 -21.766 1.775 1 95.31 94 GLY B CA 1
ATOM 2122 C C . GLY B 1 94 ? 10.203 -21.875 2.951 1 95.31 94 GLY B C 1
ATOM 2123 O O . GLY B 1 94 ? 9.703 -22.953 3.256 1 95.31 94 GLY B O 1
ATOM 2124 N N . LYS B 1 95 ? 9.883 -20.75 3.547 1 93.5 95 LYS B N 1
ATOM 2125 C CA . LYS B 1 95 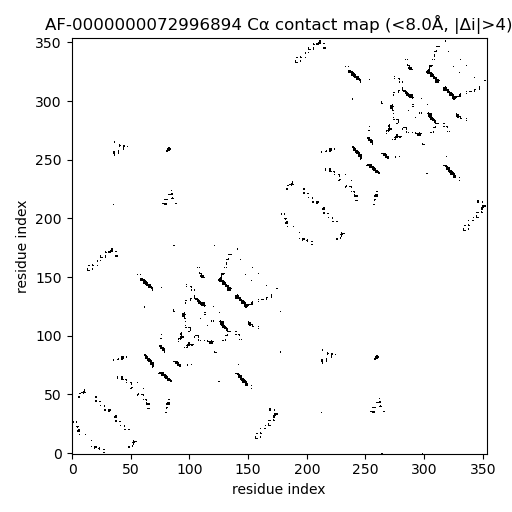? 8.984 -20.766 4.699 1 93.5 95 LYS B CA 1
ATOM 2126 C C . LYS B 1 95 ? 7.625 -20.172 4.352 1 93.5 95 LYS B C 1
ATOM 2128 O O . LYS B 1 95 ? 7.539 -19.016 3.928 1 93.5 95 LYS B O 1
ATOM 2133 N N . GLY B 1 96 ? 6.648 -21 4.598 1 93.38 96 GLY B N 1
ATOM 2134 C CA . GLY B 1 96 ? 5.309 -20.547 4.262 1 93.38 96 GLY B CA 1
ATOM 2135 C C . GLY B 1 96 ? 5.043 -20.516 2.768 1 93.38 96 GLY B C 1
ATOM 2136 O O . GLY B 1 96 ? 5.883 -20.953 1.977 1 93.38 96 GLY B O 1
ATOM 2137 N N . VAL B 1 97 ? 3.873 -20.031 2.455 1 95.31 97 VAL B N 1
ATOM 2138 C CA . VAL B 1 97 ? 3.449 -20.047 1.059 1 95.31 97 VAL B CA 1
ATOM 2139 C C . VAL B 1 97 ? 4.312 -19.094 0.243 1 95.31 97 VAL B C 1
ATOM 2141 O O . VAL B 1 97 ? 4.801 -19.438 -0.833 1 95.31 97 VAL B O 1
ATOM 2144 N N . CYS B 1 98 ? 4.555 -17.891 0.743 1 96.75 98 CYS B N 1
ATOM 2145 C CA . CYS B 1 98 ? 5.395 -16.906 0.057 1 96.75 98 CYS B CA 1
ATOM 2146 C C . CYS B 1 98 ? 6.824 -17.422 -0.082 1 96.75 98 CYS B C 1
ATOM 2148 O O . CYS B 1 98 ? 7.426 -17.328 -1.152 1 96.75 98 CYS B O 1
ATOM 2150 N N . GLY B 1 99 ? 7.332 -17.906 1.06 1 96.38 99 GLY B N 1
ATOM 2151 C CA . GLY B 1 99 ? 8.68 -18.453 1.018 1 96.38 99 GLY B CA 1
ATOM 2152 C C . GLY B 1 99 ? 8.844 -19.594 0.032 1 96.38 99 GLY B C 1
ATOM 2153 O O . GLY B 1 99 ? 9.867 -19.703 -0.641 1 96.38 99 GLY B O 1
ATOM 2154 N N . ALA B 1 100 ? 7.855 -20.469 -0.033 1 96.81 100 ALA B N 1
ATOM 2155 C CA . ALA B 1 100 ? 7.875 -21.578 -0.978 1 96.81 100 ALA B CA 1
ATOM 2156 C C . ALA B 1 100 ? 7.898 -21.078 -2.418 1 96.81 100 ALA B C 1
ATOM 2158 O O . ALA B 1 100 ? 8.648 -21.594 -3.252 1 96.81 100 ALA B O 1
ATOM 2159 N N . ALA B 1 101 ? 7.039 -20.078 -2.699 1 97.62 101 ALA B N 1
ATOM 2160 C CA . ALA B 1 101 ? 7.02 -19.5 -4.039 1 97.62 101 ALA B CA 1
ATOM 2161 C C . ALA B 1 101 ? 8.391 -18.922 -4.41 1 97.62 101 ALA B C 1
ATOM 2163 O O . ALA B 1 101 ? 8.867 -19.141 -5.523 1 97.62 101 ALA B O 1
ATOM 2164 N N . ALA B 1 102 ? 8.984 -18.219 -3.492 1 97.88 102 ALA B N 1
ATOM 2165 C CA . ALA B 1 102 ? 10.297 -17.625 -3.729 1 97.88 102 ALA B CA 1
ATOM 2166 C C . ALA B 1 102 ? 11.352 -18.703 -3.967 1 97.88 102 ALA B C 1
ATOM 2168 O O . ALA B 1 102 ? 12.141 -18.625 -4.91 1 97.88 102 ALA B O 1
ATOM 2169 N N . ALA B 1 103 ? 11.336 -19.734 -3.146 1 97.44 103 ALA B N 1
ATOM 2170 C CA . ALA B 1 103 ? 12.352 -20.797 -3.199 1 97.44 103 ALA B CA 1
ATOM 2171 C C . ALA B 1 103 ? 12.211 -21.625 -4.469 1 97.44 103 ALA B C 1
ATOM 2173 O O . ALA B 1 103 ? 13.211 -21.969 -5.105 1 97.44 103 ALA B O 1
ATOM 2174 N N . THR B 1 104 ? 10.992 -21.969 -4.84 1 97.75 104 THR B N 1
ATOM 2175 C CA . THR B 1 104 ? 10.758 -22.875 -5.965 1 97.75 104 THR B CA 1
ATOM 2176 C C . THR B 1 104 ? 10.664 -22.094 -7.27 1 97.75 104 THR B C 1
ATOM 2178 O O . THR B 1 104 ? 10.789 -22.656 -8.359 1 97.75 104 THR B O 1
ATOM 2181 N N . ARG B 1 105 ? 10.32 -20.766 -7.168 1 98.44 105 ARG B N 1
ATOM 2182 C CA . ARG B 1 105 ? 10.094 -19.891 -8.312 1 98.44 105 ARG B CA 1
ATOM 2183 C C . ARG B 1 105 ? 8.852 -20.344 -9.094 1 98.44 105 ARG B C 1
ATOM 2185 O O . ARG B 1 105 ? 8.797 -20.172 -10.312 1 98.44 105 ARG B O 1
ATOM 2192 N N . GLU B 1 106 ? 7.98 -20.969 -8.375 1 98.25 106 GLU B N 1
ATOM 2193 C CA . GLU B 1 106 ? 6.723 -21.422 -8.953 1 98.25 106 GLU B CA 1
ATOM 2194 C C . GLU B 1 106 ? 5.527 -20.812 -8.234 1 98.25 106 GLU B C 1
ATOM 2196 O O . GLU B 1 106 ? 5.551 -20.641 -7.012 1 98.25 106 GLU B O 1
ATOM 2201 N N . THR B 1 107 ? 4.508 -20.516 -9.039 1 98.81 107 THR B N 1
ATOM 2202 C CA . THR B 1 107 ? 3.277 -20.016 -8.438 1 98.81 107 THR B CA 1
ATOM 2203 C C . THR B 1 107 ? 2.711 -21.031 -7.445 1 98.81 107 THR B C 1
ATOM 2205 O O . THR B 1 107 ? 2.68 -22.234 -7.727 1 98.81 107 THR B O 1
ATOM 2208 N N . GLN B 1 108 ? 2.369 -20.594 -6.25 1 97.81 108 GLN B N 1
ATOM 2209 C CA . GLN B 1 108 ? 1.674 -21.406 -5.254 1 97.81 108 GLN B CA 1
ATOM 2210 C C . GLN B 1 108 ? 0.182 -21.078 -5.227 1 97.81 108 GLN B C 1
ATOM 2212 O O . GLN B 1 108 ? -0.215 -19.969 -4.879 1 97.81 108 GLN B O 1
ATOM 2217 N N . LEU B 1 109 ? -0.62 -21.938 -5.703 1 98.31 109 LEU B N 1
ATOM 2218 C CA . LEU B 1 109 ? -2.074 -21.875 -5.602 1 98.31 109 LEU B CA 1
ATOM 2219 C C . LEU B 1 109 ? -2.578 -22.75 -4.457 1 98.31 109 LEU B C 1
ATOM 2221 O O . LEU B 1 109 ? -2.617 -23.969 -4.578 1 98.31 109 LEU B O 1
ATOM 2225 N N . VAL B 1 110 ? -2.953 -22.109 -3.314 1 97.12 110 VAL B N 1
ATOM 2226 C CA . VAL B 1 110 ? -3.223 -22.844 -2.078 1 97.12 110 VAL B CA 1
ATOM 2227 C C . VAL B 1 110 ? -4.711 -22.766 -1.745 1 97.12 110 VAL B C 1
ATOM 2229 O O . VAL B 1 110 ? -5.227 -21.688 -1.439 1 97.12 110 VAL B O 1
ATOM 2232 N N . GLU B 1 111 ? -5.383 -23.828 -1.686 1 96.69 111 GLU B N 1
ATOM 2233 C CA . GLU B 1 111 ? -6.824 -23.906 -1.462 1 96.69 111 GLU B CA 1
ATOM 2234 C C . GLU B 1 111 ? -7.168 -23.703 0.009 1 96.69 111 GLU B C 1
ATOM 2236 O O . GLU B 1 111 ? -8.234 -23.172 0.334 1 96.69 111 GLU B O 1
ATOM 2241 N N . ASP B 1 112 ? -6.32 -24.172 0.876 1 95.81 112 ASP B N 1
ATOM 2242 C CA . ASP B 1 112 ? -6.457 -24.094 2.328 1 95.81 112 ASP B CA 1
ATOM 2243 C C . ASP B 1 112 ? -5.094 -23.906 2.996 1 95.81 112 ASP B C 1
ATOM 2245 O O . ASP B 1 112 ? -4.328 -24.875 3.121 1 95.81 112 ASP B O 1
ATOM 2249 N N . VAL B 1 113 ? -4.863 -22.672 3.475 1 94.06 113 VAL B N 1
ATOM 2250 C CA . VAL B 1 113 ? -3.533 -22.344 3.98 1 94.06 113 VAL B CA 1
ATOM 2251 C C . VAL B 1 113 ? -3.225 -23.203 5.211 1 94.06 113 VAL B C 1
ATOM 2253 O O . VAL B 1 113 ? -2.057 -23.438 5.531 1 94.06 113 VAL B O 1
ATOM 2256 N N . HIS B 1 114 ? -4.223 -23.656 5.898 1 91.19 114 HIS B N 1
ATOM 2257 C CA . HIS B 1 114 ? -4.031 -24.453 7.109 1 91.19 114 HIS B CA 1
ATOM 2258 C C . HIS B 1 114 ? -3.531 -25.859 6.777 1 91.19 114 HIS B C 1
ATOM 2260 O O . HIS B 1 114 ? -3.068 -26.578 7.664 1 91.19 114 HIS B O 1
ATOM 2266 N N . GLN B 1 115 ? -3.629 -26.219 5.531 1 91.62 115 GLN B N 1
ATOM 2267 C CA . GLN B 1 115 ? -3.158 -27.531 5.09 1 91.62 115 GLN B CA 1
ATOM 2268 C C . GLN B 1 115 ? -1.799 -27.422 4.406 1 91.62 115 GLN B C 1
ATOM 2270 O O . GLN B 1 115 ? -1.239 -28.422 3.969 1 91.62 115 GLN B O 1
ATOM 2275 N N . PHE B 1 116 ? -1.351 -26.234 4.293 1 90.5 116 PHE B N 1
ATOM 2276 C CA . PHE B 1 116 ? -0.055 -26.031 3.654 1 90.5 116 PHE B CA 1
ATOM 2277 C C . PHE B 1 116 ? 1.078 -26.391 4.605 1 90.5 116 PHE B C 1
ATOM 2279 O O . PHE B 1 116 ? 1.123 -25.906 5.738 1 90.5 116 PHE B O 1
ATOM 2286 N N . PRO B 1 117 ? 1.989 -27.219 4.195 1 83.06 117 PRO B N 1
ATOM 2287 C CA . PRO B 1 117 ? 3.092 -27.594 5.086 1 83.06 117 PRO B CA 1
ATOM 2288 C C . PRO B 1 117 ? 3.949 -26.406 5.496 1 83.06 117 PRO B C 1
ATOM 2290 O O . PRO B 1 117 ? 4.336 -25.594 4.645 1 83.06 117 PRO B O 1
ATOM 2293 N N . GLY B 1 118 ? 4.199 -26.328 6.773 1 73.5 118 GLY B N 1
ATOM 2294 C CA . GLY B 1 118 ? 5.051 -25.25 7.23 1 73.5 118 GLY B CA 1
ATOM 2295 C C . GLY B 1 118 ? 4.352 -23.891 7.23 1 73.5 118 GLY B C 1
ATOM 2296 O O . GLY B 1 118 ? 5.008 -22.844 7.258 1 73.5 118 GLY B O 1
ATOM 2297 N N . HIS B 1 119 ? 3.062 -24.078 7.055 1 64.56 119 HIS B N 1
ATOM 2298 C CA . HIS B 1 119 ? 2.303 -22.844 6.934 1 64.56 119 HIS B CA 1
ATOM 2299 C C . HIS B 1 119 ? 2.35 -22.031 8.234 1 64.56 119 HIS B C 1
ATOM 2301 O O . HIS B 1 119 ? 2.246 -22.594 9.32 1 64.56 119 HIS B O 1
ATOM 2307 N N . ILE B 1 120 ? 2.998 -20.844 8.07 1 57.41 120 ILE B N 1
ATOM 2308 C CA . ILE B 1 120 ? 2.82 -19.875 9.141 1 57.41 120 ILE B CA 1
ATOM 2309 C C . ILE B 1 120 ? 1.745 -18.875 8.75 1 57.41 120 ILE B C 1
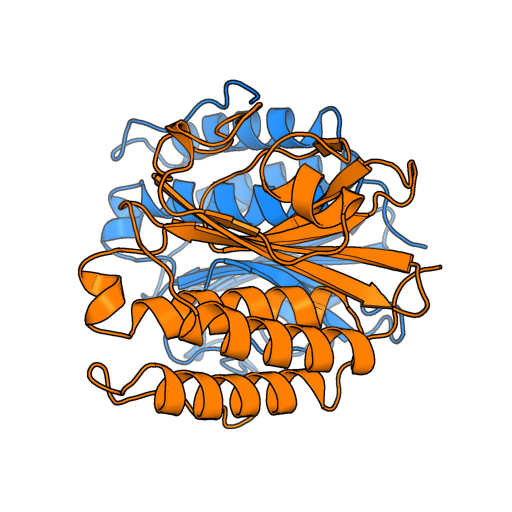ATOM 2311 O O . ILE B 1 120 ? 1.793 -18.297 7.66 1 57.41 120 ILE B O 1
ATOM 2315 N N . ALA B 1 12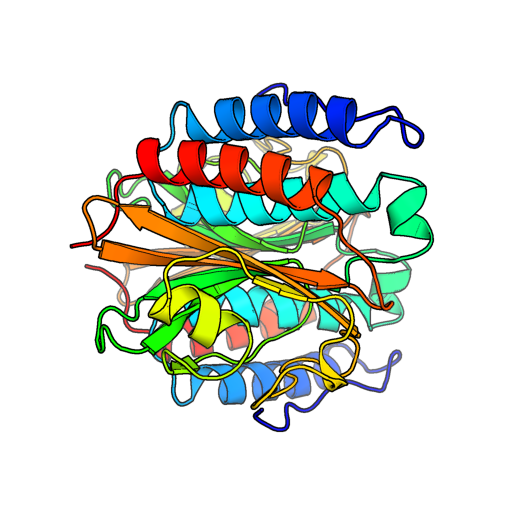1 ? 0.626 -18.984 9.375 1 56.09 121 ALA B N 1
ATOM 2316 C CA . ALA B 1 121 ? -0.387 -18 9 1 56.09 121 ALA B CA 1
ATOM 2317 C C . ALA B 1 121 ? 0.033 -16.594 9.422 1 56.09 121 ALA B C 1
ATOM 2319 O O . ALA B 1 121 ? 0.409 -16.375 10.57 1 56.09 121 ALA B O 1
ATOM 2320 N N . CYS B 1 122 ? 0.384 -15.773 8.414 1 60.09 122 CYS B N 1
ATOM 2321 C CA . CYS B 1 122 ? 0.675 -14.383 8.758 1 60.09 122 CYS B CA 1
ATOM 2322 C C . CYS B 1 122 ? -0.573 -13.68 9.273 1 60.09 122 CYS B C 1
ATOM 2324 O O . CYS B 1 122 ? -0.516 -12.961 10.273 1 60.09 122 CYS B O 1
ATOM 2326 N N . ASP B 1 123 ? -1.715 -13.914 8.594 1 67.69 123 ASP B N 1
ATOM 2327 C CA . ASP B 1 123 ? -3.002 -13.336 8.977 1 67.69 123 ASP B CA 1
ATOM 2328 C C . ASP B 1 123 ? -4.023 -14.43 9.281 1 67.69 123 ASP B C 1
ATOM 2330 O O . ASP B 1 123 ? -4.309 -15.273 8.422 1 67.69 123 ASP B O 1
ATOM 2334 N N . SER B 1 124 ? -4.527 -14.383 10.414 1 72.69 124 SER B N 1
ATOM 2335 C CA . SER B 1 124 ? -5.48 -15.383 10.875 1 72.69 124 SER B CA 1
ATOM 2336 C C . SER B 1 124 ? -6.766 -15.344 10.055 1 72.69 124 SER B C 1
ATOM 2338 O O . SER B 1 124 ? -7.535 -16.297 10.047 1 72.69 124 SER B O 1
ATOM 2340 N N . ALA B 1 125 ? -6.996 -14.281 9.383 1 83.06 125 ALA B N 1
ATOM 2341 C CA . ALA B 1 125 ? -8.227 -14.172 8.602 1 83.06 125 ALA B CA 1
ATOM 2342 C C . ALA B 1 125 ? -8.078 -14.828 7.234 1 83.06 125 ALA B C 1
ATOM 2344 O O . ALA B 1 125 ? -9.07 -15.031 6.527 1 83.06 125 ALA B O 1
ATOM 2345 N N . SER B 1 126 ? -6.91 -15.195 6.84 1 91.19 126 SER B N 1
ATOM 2346 C CA . SER B 1 126 ? -6.652 -15.758 5.52 1 91.19 126 SER B CA 1
ATOM 2347 C C . SER B 1 126 ? -6.828 -17.266 5.516 1 91.19 126 SER B C 1
ATOM 2349 O O . SER B 1 126 ? -6.273 -17.969 6.367 1 91.19 126 SER B O 1
ATOM 2351 N N . ASN B 1 127 ? -7.602 -17.734 4.48 1 95.5 127 ASN B N 1
ATOM 2352 C CA . ASN B 1 127 ? -7.875 -19.172 4.43 1 95.5 127 ASN B CA 1
ATOM 2353 C C . ASN B 1 127 ? -7.387 -19.797 3.123 1 95.5 127 ASN B C 1
ATOM 2355 O O . ASN B 1 127 ? -7.203 -21 3.037 1 95.5 127 ASN B O 1
ATOM 2359 N N . SER B 1 128 ? -7.262 -19.078 2.09 1 97 128 SER B N 1
ATOM 2360 C CA . SER B 1 128 ? -6.613 -19.484 0.847 1 97 128 SER B CA 1
ATOM 2361 C C . SER B 1 128 ? -5.699 -18.375 0.321 1 97 128 SER B C 1
ATOM 2363 O O . SER B 1 128 ? -5.777 -17.234 0.766 1 97 128 SER B O 1
ATOM 2365 N N . GLU B 1 129 ? -4.871 -18.797 -0.575 1 96.56 129 GLU B N 1
ATOM 2366 C CA . GLU B 1 129 ? -3.799 -17.891 -0.957 1 96.56 129 GLU B CA 1
ATOM 2367 C C . GLU B 1 129 ? -3.225 -18.25 -2.324 1 96.56 129 GLU B C 1
ATOM 2369 O O . GLU B 1 129 ? -3.172 -19.422 -2.689 1 96.56 129 GLU B O 1
ATOM 2374 N N . ILE B 1 130 ? -2.912 -17.25 -3.104 1 98.44 130 ILE B N 1
ATOM 2375 C CA . ILE B 1 130 ? -2.145 -17.438 -4.328 1 98.44 130 ILE B CA 1
ATOM 2376 C C . ILE B 1 130 ? -0.915 -16.531 -4.312 1 98.44 130 ILE B C 1
ATOM 2378 O O . ILE B 1 130 ? -1.013 -15.344 -3.982 1 98.44 130 ILE B O 1
ATOM 2382 N N . VAL B 1 131 ? 0.196 -17.109 -4.551 1 98.5 131 VAL B N 1
ATOM 2383 C CA . VAL B 1 131 ? 1.46 -16.391 -4.551 1 98.5 131 VAL B CA 1
ATOM 2384 C C . VAL B 1 131 ? 2.184 -16.609 -5.875 1 98.5 131 VAL B C 1
ATOM 2386 O O . VAL B 1 131 ? 2.43 -17.75 -6.273 1 98.5 131 VAL B O 1
ATOM 2389 N N . VAL B 1 132 ? 2.482 -15.539 -6.582 1 98.94 132 VAL B N 1
ATOM 2390 C CA . VAL B 1 132 ? 3.154 -15.578 -7.879 1 98.94 132 VAL B CA 1
ATOM 2391 C C . VAL B 1 132 ? 4.555 -14.984 -7.75 1 98.94 132 VAL B C 1
ATOM 2393 O O . VAL B 1 132 ? 4.711 -13.812 -7.398 1 98.94 132 VAL B O 1
ATOM 2396 N N . PRO B 1 133 ? 5.574 -15.742 -8.016 1 98.88 133 PRO B N 1
ATOM 2397 C CA . PRO B 1 133 ? 6.93 -15.195 -7.922 1 98.88 133 PRO B CA 1
ATOM 2398 C C . PRO B 1 133 ? 7.254 -14.227 -9.062 1 98.88 133 PRO B C 1
ATOM 2400 O O . PRO B 1 133 ? 6.781 -14.406 -10.18 1 98.88 133 PRO B O 1
ATOM 2403 N N . LEU B 1 134 ? 7.926 -13.195 -8.797 1 98.88 134 LEU B N 1
ATOM 2404 C CA . LEU B 1 134 ? 8.562 -12.312 -9.766 1 98.88 134 LEU B CA 1
ATOM 2405 C C . LEU B 1 134 ? 10 -12.742 -10.039 1 98.88 134 LEU B C 1
ATOM 2407 O O . LEU B 1 134 ? 10.883 -12.547 -9.195 1 98.88 134 LEU B O 1
ATOM 2411 N N . VAL B 1 135 ? 10.25 -13.289 -11.148 1 98.5 135 VAL B N 1
ATOM 2412 C CA . VAL B 1 135 ? 11.57 -13.82 -11.477 1 98.5 135 VAL B CA 1
ATOM 2413 C C . VAL B 1 135 ? 12.086 -13.164 -12.758 1 98.5 135 VAL B C 1
ATOM 2415 O O . VAL B 1 135 ? 11.383 -13.133 -13.773 1 98.5 135 VAL B O 1
ATOM 2418 N N . LYS B 1 136 ? 13.133 -12.617 -12.68 1 96.75 136 LYS B N 1
ATOM 2419 C CA . LYS B 1 136 ? 13.812 -12.008 -13.828 1 96.75 136 LYS B CA 1
ATOM 2420 C C . LYS B 1 136 ? 15.242 -12.523 -13.953 1 96.75 136 LYS B C 1
ATOM 2422 O O . LYS B 1 136 ? 16.031 -12.391 -13.016 1 96.75 136 LYS B O 1
ATOM 2427 N N . ASP B 1 137 ? 15.641 -13.055 -15.133 1 93.25 137 ASP B N 1
ATOM 2428 C CA . ASP B 1 137 ? 16.984 -13.555 -15.391 1 93.25 137 ASP B CA 1
ATOM 2429 C C . ASP B 1 137 ? 17.453 -14.469 -14.266 1 93.25 137 ASP B C 1
ATOM 2431 O O . ASP B 1 137 ? 18.547 -14.273 -13.711 1 93.25 137 ASP B O 1
ATOM 2435 N N . ASP B 1 138 ? 16.688 -15.352 -13.773 1 90.94 138 ASP B N 1
ATOM 2436 C CA . ASP B 1 138 ? 16.969 -16.391 -12.781 1 90.94 138 ASP B CA 1
ATOM 2437 C C . ASP B 1 138 ? 17.141 -15.773 -11.391 1 90.94 138 ASP B C 1
ATOM 2439 O O . ASP B 1 138 ? 17.703 -16.406 -10.492 1 90.94 138 ASP B O 1
ATOM 2443 N N . ARG B 1 139 ? 16.75 -14.531 -11.281 1 95.56 139 ARG B N 1
ATOM 2444 C CA . ARG B 1 139 ? 16.734 -13.852 -9.992 1 95.56 139 ARG B CA 1
ATOM 2445 C C . ARG B 1 139 ? 15.312 -13.633 -9.492 1 95.56 139 ARG B C 1
ATOM 2447 O O . ARG B 1 139 ? 14.445 -13.188 -10.242 1 95.56 139 ARG B O 1
ATOM 2454 N N . VAL B 1 140 ? 15.141 -14.016 -8.242 1 98.38 140 VAL B N 1
ATOM 2455 C CA . VAL B 1 140 ? 13.852 -13.734 -7.613 1 98.38 140 VAL B CA 1
ATOM 2456 C C . VAL B 1 140 ? 13.82 -12.297 -7.117 1 98.38 140 VAL B C 1
ATOM 2458 O O . VAL B 1 140 ? 14.555 -11.93 -6.199 1 98.38 140 VAL B O 1
ATOM 2461 N N . LEU B 1 141 ? 13 -11.469 -7.738 1 98.62 141 LEU B N 1
ATOM 2462 C CA . LEU B 1 141 ? 12.836 -10.078 -7.332 1 98.62 141 LEU B CA 1
ATOM 2463 C C . LEU B 1 141 ? 11.93 -9.977 -6.109 1 98.62 141 LEU B C 1
ATOM 2465 O O . LEU B 1 141 ? 12.07 -9.055 -5.301 1 98.62 141 LEU B O 1
ATOM 2469 N N . GLY B 1 142 ? 11 -10.914 -5.973 1 98.62 142 GLY B N 1
ATOM 2470 C CA . GLY B 1 142 ? 9.977 -10.945 -4.938 1 98.62 142 GLY B CA 1
ATOM 2471 C C . GLY B 1 142 ? 8.805 -11.844 -5.285 1 98.62 142 GLY B C 1
ATOM 2472 O O . GLY B 1 142 ? 8.961 -12.805 -6.043 1 98.62 142 GLY B O 1
ATOM 2473 N N . VAL B 1 143 ? 7.652 -11.586 -4.613 1 98.81 143 VAL B N 1
ATOM 2474 C CA . VAL B 1 143 ? 6.426 -12.328 -4.898 1 98.81 143 VAL B CA 1
ATOM 2475 C C . VAL B 1 143 ? 5.223 -11.391 -4.805 1 98.81 143 VAL B C 1
ATOM 2477 O O . VAL B 1 143 ? 5.246 -10.414 -4.055 1 98.81 143 VAL B O 1
ATOM 2480 N N . LEU B 1 144 ? 4.238 -11.625 -5.625 1 98.88 144 LEU B N 1
ATOM 2481 C CA . LEU B 1 144 ? 2.883 -11.125 -5.418 1 98.88 144 LEU B CA 1
ATOM 2482 C C . LEU B 1 144 ? 2.076 -12.094 -4.559 1 98.88 144 LEU B C 1
ATOM 2484 O O . LEU B 1 144 ? 1.997 -13.289 -4.867 1 98.88 144 LEU B O 1
ATOM 2488 N N . ASP B 1 145 ? 1.553 -11.602 -3.506 1 98.31 145 ASP B N 1
ATOM 2489 C CA . ASP B 1 145 ? 0.759 -12.414 -2.588 1 98.31 145 ASP B CA 1
ATOM 2490 C C . ASP B 1 145 ? -0.669 -11.883 -2.48 1 98.31 145 ASP B C 1
ATOM 2492 O O . ASP B 1 145 ? -0.879 -10.68 -2.322 1 98.31 145 ASP B O 1
ATOM 2496 N N . ILE B 1 146 ? -1.662 -12.734 -2.605 1 98.5 146 ILE B N 1
ATOM 2497 C CA . ILE B 1 146 ? -3.066 -12.391 -2.422 1 98.5 146 ILE B CA 1
ATOM 2498 C C . ILE B 1 146 ? -3.732 -13.406 -1.495 1 98.5 146 ILE B C 1
ATOM 2500 O O . ILE B 1 146 ? -3.656 -14.609 -1.729 1 98.5 146 ILE B O 1
ATOM 2504 N N . ASP B 1 147 ? -4.352 -12.906 -0.475 1 97.19 147 ASP B N 1
ATOM 2505 C CA . ASP B 1 147 ? -5.016 -13.727 0.539 1 97.19 147 ASP B CA 1
ATOM 2506 C C . ASP B 1 147 ? -6.531 -13.586 0.445 1 97.19 147 ASP B C 1
ATOM 2508 O O . ASP B 1 147 ? -7.051 -12.5 0.194 1 97.19 147 ASP B O 1
ATOM 2512 N N . CYS B 1 148 ? -7.191 -14.633 0.672 1 97.62 148 CYS B N 1
ATOM 2513 C CA . CYS B 1 148 ? -8.648 -14.711 0.672 1 97.62 148 CYS B CA 1
ATOM 2514 C C . CYS B 1 148 ? -9.172 -15.219 2.01 1 97.62 148 CYS B C 1
ATOM 2516 O O . CYS B 1 148 ? -8.555 -16.094 2.629 1 97.62 148 CYS B O 1
ATOM 2518 N N . GLU B 1 149 ? -10.32 -14.773 2.432 1 96.75 149 GLU B N 1
ATOM 2519 C CA . GLU B 1 149 ? -10.883 -15.094 3.738 1 96.75 149 GLU B CA 1
ATOM 2520 C C . GLU B 1 149 ? -11.531 -16.469 3.736 1 96.75 149 GLU B C 1
ATOM 2522 O O . GLU B 1 149 ? -11.828 -17.031 4.797 1 96.75 149 GLU B O 1
ATOM 2527 N N . ARG B 1 150 ? -11.805 -16.984 2.586 1 97.5 150 ARG B N 1
ATOM 2528 C CA . ARG B 1 150 ? -12.445 -18.297 2.459 1 97.5 150 ARG B CA 1
ATOM 2529 C C . ARG B 1 150 ? -11.516 -19.297 1.795 1 97.5 150 ARG B C 1
ATOM 2531 O O . ARG B 1 150 ? -10.586 -18.906 1.083 1 97.5 150 ARG B O 1
ATOM 2538 N N . THR B 1 151 ? -11.734 -20.531 2.02 1 96.88 151 THR B N 1
ATOM 2539 C CA . THR B 1 151 ? -10.992 -21.562 1.309 1 96.88 151 THR B CA 1
ATOM 2540 C C . THR B 1 151 ? -11.359 -21.562 -0.174 1 96.88 151 THR B C 1
ATOM 2542 O O . THR B 1 151 ? -12.375 -21 -0.571 1 96.88 151 THR B O 1
ATOM 2545 N N . ASN B 1 152 ? -10.508 -22.062 -0.973 1 97.5 152 ASN B N 1
ATOM 2546 C CA . ASN B 1 152 ? -10.742 -22.203 -2.406 1 97.5 152 ASN B CA 1
ATOM 2547 C C . ASN B 1 152 ? -11.094 -20.859 -3.053 1 97.5 152 ASN B C 1
ATOM 2549 O O . ASN B 1 152 ? -12.078 -20.766 -3.791 1 97.5 152 ASN B O 1
ATOM 2553 N N . GLY B 1 153 ? -10.375 -19.922 -2.682 1 97.88 153 GLY B N 1
ATOM 2554 C CA . GLY B 1 153 ? -10.625 -18.594 -3.213 1 97.88 153 GLY B CA 1
ATOM 2555 C C . GLY B 1 153 ? -10.141 -18.422 -4.641 1 97.88 153 GLY B C 1
ATOM 2556 O O . GLY B 1 153 ? -10.656 -17.578 -5.379 1 97.88 153 GLY B O 1
ATOM 2557 N N . PHE B 1 154 ? -9.172 -19.172 -5.062 1 98.62 154 PHE B N 1
ATOM 2558 C CA . PHE B 1 154 ? -8.516 -18.938 -6.34 1 98.62 154 PHE B CA 1
ATOM 2559 C C . PHE B 1 154 ? -8.5 -20.219 -7.18 1 98.62 154 PHE B C 1
ATOM 2561 O O . PHE B 1 154 ? -8.586 -21.312 -6.645 1 98.62 154 PHE B O 1
ATOM 2568 N N . ASP B 1 155 ? -8.43 -20 -8.469 1 98.38 155 ASP B N 1
ATOM 2569 C CA . ASP B 1 155 ? -8.359 -21.125 -9.398 1 98.38 155 ASP B CA 1
ATOM 2570 C C . ASP B 1 155 ? -7.332 -20.859 -10.5 1 98.38 155 ASP B C 1
ATOM 2572 O O . ASP B 1 155 ? -6.535 -19.922 -10.398 1 98.38 155 ASP B O 1
ATOM 2576 N N . GLU B 1 156 ? -7.316 -21.734 -11.492 1 98.44 156 GLU B N 1
ATOM 2577 C CA . GLU B 1 156 ? -6.309 -21.672 -12.547 1 98.44 156 GLU B CA 1
ATOM 2578 C C . GLU B 1 156 ? -6.441 -20.406 -13.375 1 98.44 156 GLU B C 1
ATOM 2580 O O . GLU B 1 156 ? -5.453 -19.891 -13.898 1 98.44 156 GLU B O 1
ATOM 2585 N N . GLU B 1 157 ? -7.637 -19.891 -13.492 1 98.38 157 GLU B N 1
ATOM 2586 C CA . GLU B 1 157 ? -7.816 -18.641 -14.219 1 98.38 157 GLU B CA 1
ATOM 2587 C C . GLU B 1 157 ? -7.16 -17.469 -13.477 1 98.38 157 GLU B C 1
ATOM 2589 O O . GLU B 1 157 ? -6.586 -16.578 -14.102 1 98.38 157 GLU B O 1
ATOM 2594 N N . ASP B 1 158 ? -7.289 -17.5 -12.133 1 98.75 158 ASP B N 1
ATOM 2595 C CA . ASP B 1 158 ? -6.582 -16.5 -11.336 1 98.75 158 ASP B CA 1
ATOM 2596 C C . ASP B 1 158 ? -5.074 -16.594 -11.547 1 98.75 158 ASP B C 1
ATOM 2598 O O . ASP B 1 158 ? -4.402 -15.586 -11.734 1 98.75 158 ASP B O 1
ATOM 2602 N N . LYS B 1 159 ? -4.625 -17.812 -11.5 1 98.88 159 LYS B N 1
ATOM 2603 C CA . LYS B 1 159 ? -3.197 -18.062 -11.68 1 98.88 159 LYS B CA 1
ATOM 2604 C C . LYS B 1 159 ? -2.707 -17.484 -13.008 1 98.88 159 LYS B C 1
ATOM 2606 O O . LYS B 1 159 ? -1.748 -16.703 -13.039 1 98.88 159 LYS B O 1
ATOM 2611 N N . LYS B 1 160 ? -3.367 -17.797 -14.07 1 98.75 160 LYS B N 1
ATOM 2612 C CA . LYS B 1 160 ? -2.98 -17.344 -15.398 1 98.75 160 LYS B CA 1
ATOM 2613 C C . LYS B 1 160 ? -3.012 -15.82 -15.484 1 98.75 160 LYS B C 1
ATOM 2615 O O . LYS B 1 160 ? -2.078 -15.211 -16.016 1 98.75 160 LYS B O 1
ATOM 2620 N N . GLY B 1 161 ? -4.094 -15.242 -15.055 1 98.81 161 GLY B N 1
ATOM 2621 C CA . GLY B 1 161 ? -4.242 -13.789 -15.094 1 98.81 161 GLY B CA 1
ATOM 2622 C C . GLY B 1 161 ? -3.18 -13.062 -14.289 1 98.81 161 GLY B C 1
ATOM 2623 O O . GLY B 1 161 ? -2.586 -12.094 -14.773 1 98.81 161 GLY B O 1
ATOM 2624 N N . LEU B 1 162 ? -2.93 -13.523 -13.078 1 98.94 162 LEU B N 1
ATOM 2625 C CA . LEU B 1 162 ? -1.979 -12.867 -12.188 1 98.94 162 LEU B CA 1
ATOM 2626 C C . LEU B 1 162 ? -0.549 -13.062 -12.68 1 98.94 162 LEU B C 1
ATOM 2628 O O . LEU B 1 162 ? 0.292 -12.172 -12.523 1 98.94 162 LEU B O 1
ATOM 2632 N N . GLU B 1 163 ? -0.218 -14.203 -13.266 1 98.88 163 GLU B N 1
ATOM 2633 C CA . GLU B 1 163 ? 1.1 -14.422 -13.852 1 98.88 163 GLU B CA 1
ATOM 2634 C C . GLU B 1 163 ? 1.35 -13.461 -15.016 1 98.88 163 GLU B C 1
ATOM 2636 O O . GLU B 1 163 ? 2.461 -12.953 -15.18 1 98.88 163 GLU B O 1
ATOM 2641 N N . ALA B 1 164 ? 0.316 -13.227 -15.82 1 98.81 164 ALA B N 1
ATOM 2642 C CA . ALA B 1 164 ? 0.445 -12.258 -16.906 1 98.81 164 ALA B CA 1
ATOM 2643 C C . ALA B 1 164 ? 0.722 -10.859 -16.375 1 98.81 164 ALA B C 1
ATOM 2645 O O . ALA B 1 164 ? 1.559 -10.133 -16.906 1 98.81 164 ALA B O 1
ATOM 2646 N N . ILE B 1 165 ? 0.051 -10.5 -15.336 1 98.75 165 ILE B N 1
ATOM 2647 C CA . ILE B 1 165 ? 0.222 -9.195 -14.711 1 98.75 165 ILE B CA 1
ATOM 2648 C C . ILE B 1 165 ? 1.646 -9.07 -14.172 1 98.75 165 ILE B C 1
ATOM 2650 O O . ILE B 1 165 ? 2.303 -8.047 -14.375 1 98.75 165 ILE B O 1
ATOM 2654 N N . VAL B 1 166 ? 2.102 -10.086 -13.516 1 98.81 166 VAL B N 1
ATOM 2655 C CA . VAL B 1 166 ? 3.438 -10.094 -12.93 1 98.81 166 VAL B CA 1
ATOM 2656 C C . VAL B 1 166 ? 4.484 -9.914 -14.023 1 98.81 166 VAL B C 1
ATOM 2658 O O . VAL B 1 166 ? 5.48 -9.211 -13.836 1 98.81 166 VAL B O 1
ATOM 2661 N N . GLN B 1 167 ? 4.277 -10.5 -15.172 1 98.44 167 GLN B N 1
ATOM 2662 C CA . GLN B 1 167 ? 5.215 -10.344 -16.281 1 98.44 167 GLN B CA 1
ATOM 2663 C C . GLN B 1 167 ? 5.312 -8.891 -16.719 1 98.44 167 GLN B C 1
ATOM 2665 O O . GLN B 1 167 ? 6.402 -8.391 -17.016 1 98.44 167 GLN B O 1
ATOM 2670 N N . VAL B 1 168 ? 4.18 -8.211 -16.797 1 98.5 168 VAL B N 1
ATOM 2671 C CA . VAL B 1 168 ? 4.168 -6.797 -17.172 1 98.5 168 VAL B CA 1
ATOM 2672 C C . VAL B 1 168 ? 4.961 -5.992 -16.141 1 98.5 168 VAL B C 1
ATOM 2674 O O . VAL B 1 168 ? 5.77 -5.137 -16.5 1 98.5 168 VAL B O 1
ATOM 2677 N N . ILE B 1 169 ? 4.746 -6.27 -14.875 1 98.19 169 ILE B N 1
ATOM 2678 C CA . ILE B 1 169 ? 5.418 -5.57 -13.781 1 98.19 169 ILE B CA 1
ATOM 2679 C C . ILE B 1 169 ? 6.93 -5.738 -13.922 1 98.19 169 ILE B C 1
ATOM 2681 O O . ILE B 1 169 ? 7.676 -4.758 -13.875 1 98.19 169 ILE B O 1
ATOM 2685 N N . ILE B 1 170 ? 7.348 -6.98 -14.102 1 98.19 170 ILE B N 1
ATOM 2686 C CA . ILE B 1 170 ? 8.766 -7.32 -14.172 1 98.19 170 ILE B CA 1
ATOM 2687 C C . ILE B 1 170 ? 9.43 -6.535 -15.297 1 98.19 170 ILE B C 1
ATOM 2689 O O . ILE B 1 170 ? 10.516 -5.984 -15.125 1 98.19 170 ILE B O 1
ATOM 2693 N N . THR B 1 171 ? 8.781 -6.379 -16.375 1 97.31 171 THR B N 1
ATOM 2694 C CA . THR B 1 171 ? 9.406 -5.824 -17.578 1 97.31 171 THR B CA 1
ATOM 2695 C C . THR B 1 171 ? 9.305 -4.301 -17.578 1 97.31 171 THR B C 1
ATOM 2697 O O . THR B 1 171 ? 10.062 -3.627 -18.281 1 97.31 171 THR B O 1
ATOM 2700 N N . SER B 1 172 ? 8.391 -3.742 -16.812 1 97.44 172 SER B N 1
ATOM 2701 C CA . SER B 1 172 ? 8.133 -2.309 -16.891 1 97.44 172 SER B CA 1
ATOM 2702 C C . SER B 1 172 ? 8.93 -1.539 -15.844 1 97.44 172 SER B C 1
ATOM 2704 O O . SER B 1 172 ? 9.055 -0.316 -15.93 1 97.44 172 SER B O 1
ATOM 2706 N N . CYS B 1 173 ? 9.5 -2.174 -14.898 1 97.19 173 CYS B N 1
ATOM 2707 C CA . CYS B 1 173 ? 10.125 -1.488 -13.773 1 97.19 173 CYS B CA 1
ATOM 2708 C C . CYS B 1 173 ? 11.648 -1.522 -13.891 1 97.19 173 CYS B C 1
ATOM 2710 O O . CYS B 1 173 ? 12.211 -2.449 -14.484 1 97.19 173 CYS B O 1
ATOM 2712 N N . GLU B 1 174 ? 12.25 -0.49 -13.391 1 95.94 174 GLU B N 1
ATOM 2713 C CA . GLU B 1 174 ? 13.672 -0.537 -13.055 1 95.94 174 GLU B CA 1
ATOM 2714 C C . GLU B 1 174 ? 13.883 -1.048 -11.633 1 95.94 174 GLU B C 1
ATOM 2716 O O . GLU B 1 174 ? 13.477 -0.401 -10.664 1 95.94 174 GLU B O 1
ATOM 2721 N N . TRP B 1 175 ? 14.492 -2.215 -11.547 1 95.25 175 TRP B N 1
ATOM 2722 C CA . TRP B 1 175 ? 14.648 -2.883 -10.258 1 95.25 175 TRP B CA 1
ATOM 2723 C C . TRP B 1 175 ? 16 -2.559 -9.641 1 95.25 175 TRP B C 1
ATOM 2725 O O . TRP B 1 175 ? 17.016 -2.459 -10.352 1 95.25 175 TRP B O 1
ATOM 2735 N N . PRO B 1 176 ? 16.016 -2.408 -8.336 1 85.38 176 PRO B N 1
ATOM 2736 C CA . PRO B 1 176 ? 17.312 -2.17 -7.699 1 85.38 176 PRO B CA 1
ATOM 2737 C C . PRO B 1 176 ? 18.266 -3.348 -7.855 1 85.38 176 PRO B C 1
ATOM 2739 O O . PRO B 1 176 ? 17.828 -4.488 -8.031 1 85.38 176 PRO B O 1
ATOM 2742 N N . ALA B 1 177 ? 19.562 -3.104 -7.883 1 74.94 177 ALA B N 1
ATOM 2743 C CA . ALA B 1 177 ? 20.625 -4.098 -8.07 1 74.94 177 ALA B CA 1
ATOM 2744 C C . ALA B 1 177 ? 20.703 -5.043 -6.879 1 74.94 177 ALA B C 1
ATOM 2746 O O . ALA B 1 177 ? 20.391 -4.66 -5.75 1 74.94 177 ALA B O 1
#

Foldseek 3Di:
DPPQDADPDQADDLLVLLVSLLVRLLSQLVPPAALQSSQQVNQVSVQVSQCSHPLCVVWPWAKKGKWFQDPVHNQKTAGGHMDHDDWDGIGGQPAAQFNPCQNVVAKDWFQASVPDPNHDDRDPQFGTKIKHFQDDPNGTGIIIIITINHGRSDDPSNVVSVNSSSVSSNVRHDGDD/DPPQDADPDQADDLLVLLVSLLVRLLSQLVPPAALQSSQQVNQVSVQVSQCSHPLCVVWPWAKKGKWFQDPVHNQKTAGGHMDHDDWDGIGGQPAAQQNPCQNVVAKDWFQALVPDPNHDPRDPQFGTKIKHFQDDPNGTGIIIIITINHGRSDDVSNVVSVNSSSVSSNVRHDGDD

InterPro domains:
  IPR000614 Free Met sulfoxide reductase conserved site [PS01320] (112-129)
  IPR003018 GAF domain [PF13185] (65-167)
  IPR029016 GAF-like domain superfamily [G3DSA:3.30.450.40] (5-172)
  IPR051330 Phosphatase regulators and Met sulfoxide reductases [PTHR21021] (59-161)

Nearest PDB structures (foldseek):
  1f5m-assembly1_B  TM=9.573E-01  e=5.449E-23  Saccharomyces cerevisiae
  3mmh-assembly1_B  TM=9.601E-01  e=1.145E-18  Neisseria meningitidis 8013
  1vhm-assembly1_A  TM=9.519E-01  e=2.638E-18  Escherichia coli
  3rfb-assembly1_A  TM=9.504E-01  e=1.486E-17  Streptococcus pneumoniae R6
  8dgd-assembly1_A  TM=8.813E-01  e=1.738E-18  Klebsiella pneumoniae subsp. pneumoniae HS11286

pLDDT: mean 93.66, std 9.73, range [46.19, 98.94]